Protein AF-A0A955PNK9-F1 (afdb_monomer_lite)

Radius of gyration: 22.58 Å; chains: 1; bounding box: 53×52×59 Å

Sequence (328 aa):
FPFVREQSAGGYLGLGILTLWFSRGYLRQVWLTMWNRPGGLDESGEALRYRTSVLGFLLSFGLLISVGVYMGAGIGAMTAFFVIFFLYGLAIARIRAELGPPAHDLYSTGPDILISNAVGTRSMDDSTKGVFAMFYWMNRGYRSHFAAHSMEGFKAAQASGQTARSMFWAIVVAIVVGTISSFWALLHSLHIHGYSGRLAGDAFAGEAWFRLSAWTDLPFPARFGATLATVLGGVFTFLLGVLRRSFTWWVFHPVGYITCSSWSMQKLWFSFFIGWAARVCITRYGGRSAYVAAIPFFMGLVLGEFVVGTFWSLYGCLTEQPVYQFWG

pLDDT: mean 89.53, std 9.79, range [44.88, 98.12]

Foldseek 3Di:
DLLLLLLLLLLLLLLLVLLCVVCVLVVVLLVCQLVVHPSHDDCPQPQDRSVCVVVVVVVVLVVQLVVLVVLPFDSVLSNQQVVSVVSNLSSLQVLCVPPNDLDDWSACSHSLNLVCQAAWLVNGDLSNLVSSLVCCVPGRTCSPPPSNVLVVLCVVCVVVVHGNNVSVVVSVVCVVVVVVVVVVVVVVCCVVVPPPVDDPVNVRSVVSVVSSCCSVVPTTGRNVSSNVSSNVSSVVLNVLSVCVVVDVPRPDHSSCSSRCSHPVNVVCVVVVVVVVVVVCCCCVPVNPVSVVVCVVVVVCVVVVLVVVQVVQVVVCVVVVDDGPHDPD

Secondary structure (DSSP, 8-state):
---HHHHHHHHHHHHHHHHHHHHHHHHHHHHHHHTT-TTPPP-TTSSS-HHHHHHHHHHHHHHHHHHHHHTT--HHHHHHHHHHHHHHHHHHHHHHHHH--S----TT-SHHHHHHHHH-GGGS-HHHHHHHHHTHHHHS--TT-HHHHHHHHHHHHHHTT--HHHHHHHHHHHHHHHHHHHHHHHHHHHHHH---S--HHHHHHHHHHHHHHHHHHS-----HHHHHHHHHHHHHHHHHHHHHHH-TT----HHHHHHTTSHHHHHHHHHHHHHHHHHHHIIIIIHHHHHHHHHHHHHHHHHHHHHHHHHHHHHHHHH---------

Structure (mmCIF, N/CA/C/O backbone):
data_AF-A0A955PNK9-F1
#
_entry.id   AF-A0A955PNK9-F1
#
loop_
_atom_site.group_PDB
_atom_site.id
_atom_site.type_symbol
_atom_site.label_atom_id
_atom_site.label_alt_id
_atom_site.label_comp_id
_atom_site.label_asym_id
_atom_site.label_entity_id
_atom_site.label_seq_id
_atom_site.pdbx_PDB_ins_code
_atom_site.Cartn_x
_atom_site.Cartn_y
_atom_site.Cartn_z
_atom_site.occupancy
_atom_site.B_iso_or_equiv
_atom_site.auth_seq_id
_atom_site.auth_comp_id
_atom_site.auth_asym_id
_atom_site.auth_atom_id
_atom_site.pdbx_PDB_model_num
ATOM 1 N N . PHE A 1 1 ? 16.813 15.961 -6.182 1.00 63.38 1 PHE A N 1
ATOM 2 C CA . PHE A 1 1 ? 16.437 16.732 -4.977 1.00 63.38 1 PHE A CA 1
ATOM 3 C C . PHE A 1 1 ? 15.064 17.365 -5.210 1.00 63.38 1 PHE A C 1
ATOM 5 O O . PHE A 1 1 ? 14.826 17.744 -6.350 1.00 63.38 1 PHE A O 1
ATOM 12 N N . PRO A 1 2 ? 14.145 17.441 -4.225 1.00 79.94 2 PRO A N 1
ATOM 13 C CA . PRO A 1 2 ? 14.271 16.989 -2.836 1.00 79.94 2 PRO A CA 1
ATOM 14 C C . PRO A 1 2 ? 13.868 15.523 -2.581 1.00 79.94 2 PRO A C 1
ATOM 16 O O . PRO A 1 2 ? 13.809 15.117 -1.430 1.00 79.94 2 PRO A O 1
ATOM 19 N N . PHE A 1 3 ? 13.652 14.702 -3.618 1.00 90.75 3 PHE A N 1
ATOM 20 C CA . PHE A 1 3 ? 13.363 13.257 -3.471 1.00 90.75 3 PHE A CA 1
ATOM 21 C C . PHE A 1 3 ? 12.112 12.965 -2.622 1.00 90.75 3 PHE A C 1
ATOM 23 O O . PHE A 1 3 ? 12.099 12.088 -1.763 1.00 90.75 3 PHE A O 1
ATOM 30 N N . VAL A 1 4 ? 11.054 13.758 -2.825 1.00 90.06 4 VAL A N 1
ATOM 31 C CA . VAL A 1 4 ? 9.810 13.686 -2.037 1.00 90.06 4 VAL A CA 1
ATOM 32 C C . VAL A 1 4 ? 9.185 12.289 -2.096 1.00 90.06 4 VAL A C 1
ATOM 34 O O . VAL A 1 4 ? 8.713 11.775 -1.084 1.00 90.06 4 VAL A O 1
ATOM 37 N N . ARG A 1 5 ? 9.210 11.665 -3.279 1.00 90.06 5 ARG A N 1
ATOM 38 C CA . ARG A 1 5 ? 8.662 10.324 -3.501 1.00 90.06 5 ARG A CA 1
ATOM 39 C C . ARG A 1 5 ? 9.447 9.280 -2.721 1.00 90.06 5 ARG A C 1
ATOM 41 O O . ARG A 1 5 ? 8.850 8.478 -2.019 1.00 90.06 5 ARG A O 1
ATOM 48 N N . GLU A 1 6 ? 10.770 9.336 -2.779 1.00 93.44 6 GLU A N 1
ATOM 49 C CA . GLU A 1 6 ? 11.657 8.422 -2.065 1.00 93.44 6 GLU A CA 1
ATOM 50 C C . GLU A 1 6 ? 11.539 8.578 -0.546 1.00 93.44 6 GLU A C 1
ATOM 52 O O . GLU A 1 6 ? 11.428 7.579 0.158 1.00 93.44 6 GLU A O 1
ATOM 57 N N . GLN A 1 7 ? 11.480 9.812 -0.033 1.00 93.62 7 GLN A N 1
ATOM 58 C CA . GLN A 1 7 ? 11.233 10.060 1.393 1.00 93.62 7 GLN A CA 1
ATOM 59 C C . GLN A 1 7 ? 9.902 9.452 1.849 1.00 93.62 7 GLN A C 1
ATOM 61 O O . GLN A 1 7 ? 9.845 8.784 2.882 1.00 93.62 7 GLN A O 1
ATOM 66 N N . SER A 1 8 ? 8.843 9.639 1.057 1.00 91.56 8 SER A N 1
ATOM 67 C CA . SER A 1 8 ? 7.532 9.044 1.320 1.00 91.56 8 SER A CA 1
ATOM 68 C C . SER A 1 8 ? 7.594 7.516 1.298 1.00 91.56 8 SER A C 1
ATOM 70 O O . SER A 1 8 ? 7.190 6.872 2.265 1.00 91.56 8 SER A O 1
ATOM 72 N N . ALA A 1 9 ? 8.200 6.934 0.257 1.00 93.44 9 ALA A N 1
ATOM 73 C CA . ALA A 1 9 ? 8.415 5.496 0.098 1.00 93.44 9 ALA A CA 1
ATOM 74 C C . ALA A 1 9 ? 9.120 4.887 1.318 1.00 93.44 9 ALA A C 1
ATOM 76 O O . ALA A 1 9 ? 8.698 3.859 1.855 1.00 93.44 9 ALA A O 1
ATOM 77 N N . GLY A 1 10 ? 10.167 5.569 1.781 1.00 95.12 10 GLY A N 1
ATOM 78 C CA . GLY A 1 10 ? 10.882 5.266 3.007 1.00 95.12 10 GLY A CA 1
ATOM 79 C C . GLY A 1 10 ? 9.987 5.314 4.231 1.00 95.12 10 GLY A C 1
ATOM 80 O O . GLY A 1 10 ? 9.997 4.397 5.046 1.00 95.12 10 GLY A O 1
ATOM 81 N N . GLY A 1 11 ? 9.166 6.353 4.345 1.00 94.38 11 GLY A N 1
ATOM 82 C CA . GLY A 1 11 ? 8.218 6.497 5.436 1.00 94.38 11 GLY A CA 1
ATOM 83 C C . GLY A 1 11 ? 7.193 5.364 5.521 1.00 94.38 11 GLY A C 1
ATOM 84 O O . GLY A 1 11 ? 6.936 4.875 6.621 1.00 94.38 11 GLY A O 1
ATOM 85 N N . TYR A 1 12 ? 6.665 4.873 4.394 1.00 93.62 12 TYR A N 1
ATOM 86 C CA . TYR A 1 12 ? 5.804 3.680 4.392 1.00 93.62 12 TYR A CA 1
ATOM 87 C C . TYR A 1 12 ? 6.552 2.439 4.902 1.00 93.62 12 TYR A C 1
ATOM 89 O O . TYR A 1 12 ? 5.999 1.696 5.714 1.00 93.62 12 TYR A O 1
ATOM 97 N N . LEU A 1 13 ? 7.822 2.240 4.519 1.00 96.44 13 LEU A N 1
ATOM 98 C CA . LEU A 1 13 ? 8.653 1.167 5.087 1.00 96.44 13 LEU A CA 1
ATOM 99 C C . LEU A 1 13 ? 8.838 1.342 6.598 1.00 96.44 13 LEU A C 1
ATOM 101 O O . LEU A 1 13 ? 8.642 0.396 7.360 1.00 96.44 13 LEU A O 1
ATOM 105 N N . GLY A 1 14 ? 9.159 2.562 7.036 1.00 96.62 14 GLY A N 1
ATOM 106 C CA . GLY A 1 14 ? 9.308 2.913 8.445 1.00 96.62 14 GLY A CA 1
ATOM 107 C C . GLY A 1 14 ? 8.044 2.622 9.252 1.00 96.62 14 GLY A C 1
ATOM 108 O O . GLY A 1 14 ? 8.129 2.044 10.333 1.00 96.62 14 GLY A O 1
ATOM 109 N N . LEU A 1 15 ? 6.865 2.943 8.711 1.00 94.81 15 LEU A N 1
ATOM 110 C CA . LEU A 1 15 ? 5.578 2.656 9.344 1.00 94.81 15 LEU A CA 1
ATOM 111 C C . LEU A 1 15 ? 5.260 1.152 9.379 1.00 94.81 15 LEU A C 1
ATOM 113 O O . LEU A 1 15 ? 4.754 0.659 10.391 1.00 94.81 15 LEU A O 1
ATOM 117 N N . GLY A 1 16 ? 5.576 0.409 8.316 1.00 95.62 16 GLY A N 1
ATOM 118 C CA . GLY A 1 16 ? 5.439 -1.051 8.288 1.00 95.62 16 GLY A CA 1
ATOM 119 C C . GLY A 1 16 ? 6.307 -1.720 9.360 1.00 95.62 16 GLY A C 1
ATOM 120 O O . GLY A 1 16 ? 5.813 -2.514 10.164 1.00 95.62 16 GLY A O 1
ATOM 121 N N . ILE A 1 17 ? 7.579 -1.321 9.452 1.00 97.31 17 ILE A N 1
ATOM 122 C CA . ILE A 1 17 ? 8.522 -1.795 10.478 1.00 97.31 17 ILE A CA 1
ATOM 123 C C . ILE A 1 17 ? 8.046 -1.405 11.883 1.00 97.31 17 ILE A C 1
ATOM 125 O O . ILE A 1 17 ? 8.049 -2.238 12.790 1.00 97.31 17 ILE A O 1
ATOM 129 N N . LEU A 1 18 ? 7.591 -0.164 12.072 1.00 95.56 18 LEU A N 1
ATOM 130 C CA . LEU A 1 18 ? 7.034 0.308 13.340 1.00 95.56 18 LEU A CA 1
ATOM 131 C C . LEU A 1 18 ? 5.827 -0.539 13.771 1.00 95.56 18 LEU A C 1
ATOM 133 O O . LEU A 1 18 ? 5.714 -0.908 14.939 1.00 95.56 18 LEU A O 1
ATOM 137 N N . THR A 1 19 ? 4.953 -0.891 12.826 1.00 94.62 19 THR A N 1
ATOM 138 C CA . THR A 1 19 ? 3.769 -1.726 13.075 1.00 94.62 19 THR A CA 1
ATOM 139 C C . THR A 1 19 ? 4.168 -3.123 13.549 1.00 94.62 19 THR A C 1
ATOM 141 O O . THR A 1 19 ? 3.620 -3.612 14.541 1.00 94.62 19 THR A O 1
ATOM 144 N N . LEU A 1 20 ? 5.168 -3.742 12.912 1.00 96.12 20 LEU A N 1
ATOM 145 C CA . LEU A 1 20 ? 5.733 -5.020 13.361 1.00 96.12 20 LEU A CA 1
ATOM 146 C C . LEU A 1 20 ? 6.354 -4.899 14.756 1.00 96.12 20 LEU A C 1
ATOM 148 O O . LEU A 1 20 ? 6.103 -5.733 15.628 1.00 96.12 20 LEU A O 1
ATOM 152 N N . TRP A 1 21 ? 7.116 -3.832 14.997 1.00 96.19 21 TRP A N 1
ATOM 153 C CA . TRP A 1 21 ? 7.777 -3.621 16.279 1.00 96.19 21 TRP A CA 1
ATOM 154 C C . TRP A 1 21 ? 6.780 -3.426 17.424 1.00 96.19 21 TRP A C 1
ATOM 156 O O . TRP A 1 21 ? 6.932 -4.027 18.490 1.00 96.19 21 TRP A O 1
ATOM 166 N N . PHE A 1 22 ? 5.724 -2.643 17.211 1.00 94.00 22 PHE A N 1
ATOM 167 C CA . PHE A 1 22 ? 4.668 -2.455 18.204 1.00 94.00 22 PHE A CA 1
ATOM 168 C C . PHE A 1 22 ? 3.847 -3.726 18.433 1.00 94.00 22 PHE A C 1
ATOM 170 O O . PHE A 1 22 ? 3.410 -3.959 19.560 1.00 94.00 22 PHE A O 1
ATOM 177 N N . SER A 1 23 ? 3.729 -4.582 17.418 1.00 94.69 23 SER A N 1
ATOM 178 C CA . SER A 1 23 ? 2.996 -5.851 17.487 1.00 94.69 23 SER A CA 1
ATOM 179 C C . SER A 1 23 ? 3.835 -7.028 17.998 1.00 94.69 23 SER A C 1
ATOM 181 O O . SER A 1 23 ? 3.306 -8.124 18.152 1.00 94.69 23 SER A O 1
ATOM 183 N N . ARG A 1 24 ? 5.124 -6.841 18.324 1.00 95.38 24 ARG A N 1
ATOM 184 C CA . ARG A 1 24 ? 6.036 -7.930 18.740 1.00 95.38 24 ARG A CA 1
ATOM 185 C C . ARG A 1 24 ? 5.525 -8.782 19.907 1.00 95.38 24 ARG A C 1
ATOM 187 O O . ARG A 1 24 ? 5.789 -9.977 19.956 1.00 95.38 24 ARG A O 1
ATOM 194 N N . GLY A 1 25 ? 4.805 -8.167 20.849 1.00 95.44 25 GLY A N 1
ATOM 195 C CA . GLY A 1 25 ? 4.206 -8.872 21.985 1.00 95.44 25 GLY A CA 1
ATOM 196 C C . GLY A 1 25 ? 3.090 -9.814 21.536 1.00 95.44 25 GLY A C 1
ATOM 197 O O . GLY A 1 25 ? 3.100 -10.986 21.896 1.00 95.44 25 GLY A O 1
ATOM 198 N N . TYR A 1 26 ? 2.197 -9.320 20.677 1.00 94.38 26 TYR A N 1
ATOM 199 C CA . TYR A 1 26 ? 1.134 -10.112 20.061 1.00 94.38 26 TYR A CA 1
ATOM 200 C C . TYR A 1 26 ? 1.706 -11.230 19.177 1.00 94.38 26 TYR A C 1
ATOM 202 O O . TYR A 1 26 ? 1.348 -12.391 19.347 1.00 94.38 26 TYR A O 1
ATOM 210 N N . LEU A 1 27 ? 2.684 -10.926 18.315 1.00 95.19 27 LEU A N 1
ATOM 211 C CA . LEU A 1 27 ? 3.347 -11.924 17.464 1.00 95.19 27 LEU A CA 1
ATOM 212 C C . LEU A 1 27 ? 4.033 -13.028 18.284 1.00 95.19 27 LEU A C 1
ATOM 214 O O . LEU A 1 27 ? 4.005 -14.197 17.901 1.00 95.19 27 LEU A O 1
ATOM 218 N N . ARG A 1 28 ? 4.599 -12.687 19.449 1.00 96.12 28 ARG A N 1
ATOM 219 C CA . ARG A 1 28 ? 5.123 -13.682 20.393 1.00 96.12 28 ARG A CA 1
ATOM 220 C C . ARG A 1 28 ? 4.014 -14.595 20.922 1.00 96.12 28 ARG A C 1
ATOM 222 O O . ARG A 1 28 ? 4.238 -15.796 21.017 1.00 96.12 28 ARG A O 1
ATOM 229 N N . GLN A 1 29 ? 2.841 -14.068 21.262 1.00 95.50 29 GLN A N 1
ATOM 230 C CA . GLN A 1 29 ? 1.719 -14.889 21.734 1.00 95.50 29 GLN A CA 1
ATOM 231 C C . GLN A 1 29 ? 1.144 -15.773 20.616 1.00 95.50 29 GLN A C 1
ATOM 233 O O . GLN A 1 29 ? 0.854 -16.945 20.851 1.00 95.50 29 GLN A O 1
ATOM 238 N N . VAL A 1 30 ? 1.068 -15.267 19.381 1.00 94.88 30 VAL A N 1
ATOM 239 C CA . VAL A 1 30 ? 0.727 -16.063 18.188 1.00 94.88 30 VAL A CA 1
ATOM 240 C C . VAL A 1 30 ? 1.695 -17.239 18.036 1.00 94.88 30 VAL A C 1
ATOM 242 O O . VAL A 1 30 ? 1.263 -18.384 17.906 1.00 94.88 30 VAL A O 1
ATOM 245 N N . TRP A 1 31 ? 3.003 -16.987 18.155 1.00 94.69 31 TRP A N 1
ATOM 246 C CA . TRP A 1 31 ? 4.022 -18.039 18.134 1.00 94.69 31 TRP A CA 1
ATOM 247 C C . TRP A 1 31 ? 3.828 -19.072 19.254 1.00 94.69 31 TRP A C 1
ATOM 249 O O . TRP A 1 31 ? 3.904 -20.274 19.012 1.00 94.69 31 TRP A O 1
ATOM 259 N N . LEU A 1 32 ? 3.527 -18.641 20.481 1.00 95.12 32 LEU A N 1
ATOM 260 C CA . LEU A 1 32 ? 3.242 -19.570 21.582 1.00 95.12 32 LEU A CA 1
ATOM 261 C C . LEU A 1 32 ? 2.019 -20.448 21.280 1.00 95.12 32 LEU A C 1
ATOM 263 O O . LEU A 1 32 ? 2.081 -21.662 21.476 1.00 95.12 32 LEU A O 1
ATOM 267 N N . THR A 1 33 ? 0.959 -19.862 20.720 1.00 94.38 33 THR A N 1
ATOM 268 C CA . THR A 1 33 ? -0.264 -20.574 20.302 1.00 94.38 33 THR A CA 1
ATOM 269 C C . THR A 1 33 ? 0.040 -21.616 19.230 1.00 94.38 33 THR A C 1
ATOM 271 O O . THR A 1 33 ? -0.362 -22.774 19.336 1.00 94.38 33 THR A O 1
ATOM 274 N N . MET A 1 34 ? 0.854 -21.256 18.235 1.00 94.44 34 MET A N 1
ATOM 275 C CA . MET A 1 34 ? 1.283 -22.180 17.188 1.00 94.44 34 MET A CA 1
ATOM 276 C C . MET A 1 34 ? 2.042 -23.396 17.729 1.00 94.44 34 MET A C 1
ATOM 278 O O . MET A 1 34 ? 1.969 -24.447 17.112 1.00 94.44 34 MET A O 1
ATOM 282 N N . TRP A 1 35 ? 2.714 -23.314 18.876 1.00 93.50 35 TRP A N 1
ATOM 283 C CA . TRP A 1 35 ? 3.399 -24.460 19.492 1.00 93.50 35 TRP A CA 1
ATOM 284 C C . TRP A 1 35 ? 2.647 -25.053 20.690 1.00 93.50 35 TRP A C 1
ATOM 286 O O . TRP A 1 35 ? 3.224 -25.860 21.416 1.00 93.50 35 TRP A O 1
ATOM 296 N N . ASN A 1 36 ? 1.375 -24.686 20.898 1.00 91.50 36 ASN A N 1
ATOM 297 C CA . ASN A 1 36 ? 0.574 -25.091 22.063 1.00 91.50 36 ASN A CA 1
ATOM 298 C C . ASN A 1 36 ? 1.297 -24.827 23.399 1.00 91.50 36 ASN A C 1
ATOM 300 O O . ASN A 1 36 ? 1.228 -25.631 24.328 1.00 91.50 36 ASN A O 1
ATOM 304 N N . ARG A 1 37 ? 2.047 -23.722 23.487 1.00 91.31 37 ARG A N 1
ATOM 305 C CA . ARG A 1 37 ? 2.781 -23.332 24.696 1.00 91.31 37 ARG A CA 1
ATOM 306 C C . ARG A 1 37 ? 1.923 -22.438 25.602 1.00 91.31 37 ARG A C 1
ATOM 308 O O . ARG A 1 37 ? 1.087 -21.690 25.090 1.00 91.31 37 ARG A O 1
ATOM 315 N N . PRO A 1 38 ? 2.156 -22.451 26.930 1.00 87.25 38 PRO A N 1
ATOM 316 C CA . PRO A 1 38 ? 1.483 -21.542 27.857 1.00 87.25 38 PRO A CA 1
ATOM 317 C C . PRO A 1 38 ? 1.680 -20.070 27.462 1.00 87.25 38 PRO A C 1
ATOM 319 O O . PRO A 1 38 ? 2.766 -19.684 27.025 1.00 87.25 38 PRO A O 1
ATOM 322 N N . GLY A 1 39 ? 0.639 -19.248 27.628 1.00 87.81 39 GLY A N 1
ATOM 323 C CA . GLY A 1 39 ? 0.646 -17.832 27.226 1.00 87.81 39 GLY A CA 1
ATOM 324 C C . GLY A 1 39 ? 0.269 -17.573 25.760 1.00 87.81 39 GLY A C 1
ATOM 325 O O . GLY A 1 39 ? 0.511 -16.472 25.262 1.00 87.81 39 GLY A O 1
ATOM 326 N N . GLY A 1 40 ? -0.289 -18.575 25.072 1.00 88.25 40 GLY A N 1
ATOM 327 C CA . GLY A 1 40 ? -0.940 -18.413 23.771 1.00 88.25 40 GLY A CA 1
ATOM 328 C C . GLY A 1 40 ? -2.277 -17.663 23.851 1.00 88.25 40 GLY A C 1
ATOM 329 O O . GLY A 1 40 ? -2.842 -17.476 24.927 1.00 88.25 40 GLY A O 1
ATOM 330 N N . LEU A 1 41 ? -2.760 -17.224 22.693 1.00 91.88 41 LEU A N 1
ATOM 331 C CA . LEU A 1 41 ? -4.048 -16.567 22.489 1.00 91.88 41 LEU A CA 1
ATOM 332 C C . LEU A 1 41 ? -5.143 -17.603 22.229 1.00 91.88 41 LEU A C 1
ATOM 334 O O . LEU A 1 41 ? -4.875 -18.677 21.691 1.00 91.88 41 LEU A O 1
ATOM 338 N N . ASP A 1 42 ? -6.384 -17.244 22.553 1.00 90.50 42 ASP A N 1
ATOM 339 C CA . ASP A 1 42 ? -7.546 -17.964 22.037 1.00 90.50 42 ASP A CA 1
ATOM 340 C C . ASP A 1 42 ? -7.728 -17.636 20.545 1.00 90.50 42 ASP A C 1
ATOM 342 O O . ASP A 1 42 ? -7.758 -16.469 20.155 1.00 90.50 42 ASP A O 1
ATOM 346 N N . GLU A 1 43 ? -7.818 -18.673 19.711 1.00 92.38 43 GLU A N 1
ATOM 347 C CA . GLU A 1 43 ? -8.022 -18.570 18.260 1.00 92.38 43 GLU A CA 1
ATOM 348 C C . GLU A 1 43 ? -9.434 -19.002 17.821 1.00 92.38 43 GLU A C 1
ATOM 350 O O . GLU A 1 43 ? -9.705 -19.121 16.626 1.00 92.38 43 GLU A O 1
ATOM 355 N N . SER A 1 44 ? -10.354 -19.244 18.763 1.00 89.25 44 SER A N 1
ATOM 356 C CA . SER A 1 44 ? -11.715 -19.721 18.478 1.00 89.25 44 SER A CA 1
ATOM 357 C C . SER A 1 44 ? -12.528 -18.762 17.593 1.00 89.25 44 SER A C 1
ATOM 359 O O . SER A 1 44 ? -13.254 -19.208 16.700 1.00 89.25 44 SER A O 1
ATOM 361 N N . GLY A 1 45 ? -12.367 -17.452 17.809 1.00 88.25 45 GLY A N 1
ATOM 362 C CA . GLY A 1 45 ? -13.024 -16.383 17.050 1.00 88.25 45 GLY A CA 1
ATOM 363 C C . GLY A 1 45 ? -12.275 -15.929 15.793 1.00 88.25 45 GLY A C 1
ATOM 364 O O . GLY A 1 45 ? -12.804 -15.114 15.035 1.00 88.25 45 GLY A O 1
ATOM 365 N N . GLU A 1 46 ? -11.066 -16.441 15.557 1.00 92.88 46 GLU A N 1
ATOM 366 C CA . GLU A 1 46 ? -10.235 -16.050 14.419 1.00 92.88 46 GLU A CA 1
ATOM 367 C C . GLU A 1 46 ? -10.723 -16.687 13.108 1.00 92.88 46 GLU A C 1
ATOM 369 O O . GLU A 1 46 ? -11.324 -17.769 13.075 1.00 92.88 46 GLU A O 1
ATOM 374 N N . ALA A 1 47 ? -10.448 -16.015 11.986 1.00 93.50 47 ALA A N 1
ATOM 375 C CA . ALA A 1 47 ? -10.854 -16.489 10.661 1.00 93.50 47 ALA A CA 1
ATOM 376 C C . ALA A 1 47 ? -10.275 -17.878 10.342 1.00 93.50 47 ALA A C 1
ATOM 378 O O . ALA A 1 47 ? -10.990 -18.790 9.911 1.00 93.50 47 ALA A O 1
ATOM 379 N N . LEU A 1 48 ? -8.979 -18.029 10.604 1.00 94.06 48 LEU A N 1
ATOM 380 C CA . LEU A 1 48 ? -8.194 -19.241 10.438 1.00 94.06 48 LEU A CA 1
ATOM 381 C C . LEU A 1 48 ? -7.343 -19.449 11.689 1.00 94.06 48 LEU A C 1
ATOM 383 O O . LEU A 1 48 ? -6.977 -18.488 12.363 1.00 94.06 48 LEU A O 1
ATOM 387 N N . ARG A 1 49 ? -6.967 -20.703 11.950 1.00 94.81 49 ARG A N 1
ATOM 388 C CA . ARG A 1 49 ? -5.977 -21.010 12.988 1.00 94.81 49 ARG A CA 1
ATOM 389 C C . ARG A 1 49 ? -4.660 -20.312 12.672 1.00 94.81 49 ARG A C 1
ATOM 391 O O . ARG A 1 49 ? -4.237 -20.299 11.511 1.00 94.81 49 ARG A O 1
ATOM 398 N N . TYR A 1 50 ? -3.952 -19.835 13.689 1.00 94.62 50 TYR A N 1
ATOM 399 C CA . TYR A 1 50 ? -2.689 -19.116 13.510 1.00 94.62 50 TYR A CA 1
ATOM 400 C C . TYR A 1 50 ? -1.649 -19.933 12.736 1.00 94.62 50 TYR A C 1
ATOM 402 O O . TYR A 1 50 ? -0.945 -19.393 11.883 1.00 94.62 50 TYR A O 1
ATOM 410 N N . ARG A 1 51 ? -1.600 -21.255 12.962 1.00 94.50 51 ARG A N 1
ATOM 411 C CA . ARG A 1 51 ? -0.725 -22.170 12.206 1.00 94.50 51 ARG A CA 1
ATOM 412 C C . ARG A 1 51 ? -1.016 -22.132 10.709 1.00 94.50 51 ARG A C 1
ATOM 414 O O . ARG A 1 51 ? -0.093 -22.025 9.909 1.00 94.50 51 ARG A O 1
ATOM 421 N N . THR A 1 52 ? -2.293 -22.207 10.342 1.00 95.06 52 THR A N 1
ATOM 422 C CA . THR A 1 52 ? -2.740 -22.183 8.948 1.00 95.06 52 THR A CA 1
ATOM 423 C C . THR A 1 52 ? -2.456 -20.828 8.312 1.00 95.06 52 THR A C 1
ATOM 425 O O . THR A 1 52 ? -1.962 -20.791 7.191 1.00 95.06 52 THR A O 1
ATOM 428 N N . SER A 1 53 ? -2.686 -19.727 9.032 1.00 94.19 53 SER A N 1
ATOM 429 C CA . SER A 1 53 ? -2.392 -18.372 8.550 1.00 94.19 53 SER A CA 1
ATOM 430 C C . SER A 1 53 ? -0.901 -18.164 8.273 1.00 94.19 53 SER A C 1
ATOM 432 O O . SER A 1 53 ? -0.541 -17.655 7.215 1.00 94.19 53 SER A O 1
ATOM 434 N N . VAL A 1 54 ? -0.021 -18.597 9.185 1.00 95.19 54 VAL A N 1
ATOM 435 C CA . VAL A 1 54 ? 1.435 -18.462 9.005 1.00 95.19 54 VAL A CA 1
ATOM 436 C C . VAL A 1 54 ? 1.950 -19.372 7.894 1.00 95.19 54 VAL A C 1
ATOM 438 O O . VAL A 1 54 ? 2.720 -18.914 7.054 1.00 95.19 54 VAL A O 1
ATOM 441 N N . LEU A 1 55 ? 1.506 -20.631 7.833 1.00 96.12 55 LEU A N 1
ATOM 442 C CA . LEU A 1 55 ? 1.872 -21.530 6.733 1.00 96.12 55 LEU A CA 1
ATOM 443 C C . LEU A 1 55 ? 1.373 -20.998 5.387 1.00 96.12 55 LEU A C 1
ATOM 445 O O . LEU A 1 55 ? 2.137 -20.965 4.429 1.00 96.12 55 LEU A O 1
ATOM 449 N N . GLY A 1 56 ? 0.129 -20.521 5.323 1.00 95.50 56 GLY A N 1
ATOM 450 C CA . GLY A 1 56 ? -0.440 -19.907 4.125 1.00 95.50 56 GLY A CA 1
ATOM 451 C C . GLY A 1 56 ? 0.352 -18.681 3.673 1.00 95.50 56 GLY A C 1
ATOM 452 O O . GLY A 1 56 ? 0.653 -18.556 2.486 1.00 95.50 56 GLY A O 1
ATOM 453 N N . PHE A 1 57 ? 0.763 -17.821 4.610 1.00 95.19 57 PHE A N 1
ATOM 454 C CA . PHE A 1 57 ? 1.635 -16.684 4.317 1.00 95.19 57 PHE A CA 1
ATOM 455 C C . PHE A 1 57 ? 2.998 -17.130 3.776 1.00 95.19 57 PHE A C 1
ATOM 457 O O . PHE A 1 57 ? 3.406 -16.650 2.723 1.00 95.19 57 PHE A O 1
ATOM 464 N N . LEU A 1 58 ? 3.683 -18.063 4.445 1.00 96.81 58 LEU A N 1
ATOM 465 C CA . LEU A 1 58 ? 5.008 -18.536 4.027 1.00 96.81 58 LEU A CA 1
ATOM 466 C C . LEU A 1 58 ? 4.971 -19.226 2.659 1.00 96.81 58 LEU A C 1
ATOM 468 O O . LEU A 1 58 ? 5.843 -18.976 1.829 1.00 96.81 58 LEU A O 1
ATOM 472 N N . LEU A 1 59 ? 3.950 -20.047 2.401 1.00 97.75 59 LEU A N 1
ATOM 473 C CA . LEU A 1 59 ? 3.750 -20.697 1.106 1.00 97.75 59 LEU A CA 1
ATOM 474 C C . LEU A 1 59 ? 3.455 -19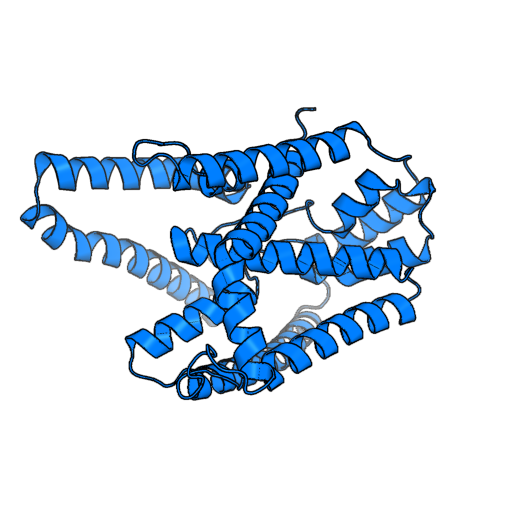.675 0.006 1.00 97.75 59 LEU A C 1
ATOM 476 O O . LEU A 1 59 ? 4.043 -19.760 -1.067 1.00 97.75 59 LEU A O 1
ATOM 480 N N . SER A 1 60 ? 2.604 -18.681 0.275 1.00 95.50 60 SER A N 1
ATOM 481 C CA . SER A 1 60 ? 2.298 -17.616 -0.691 1.00 95.50 60 SER A CA 1
ATOM 482 C C . SER A 1 60 ? 3.526 -16.751 -0.979 1.00 95.50 60 SER A C 1
ATOM 484 O O . SER A 1 60 ? 3.821 -16.455 -2.133 1.00 95.50 60 SER A O 1
ATOM 486 N N . PHE A 1 61 ? 4.277 -16.380 0.061 1.00 96.81 61 PHE A N 1
ATOM 487 C CA . PHE A 1 61 ? 5.519 -15.618 -0.052 1.00 96.81 61 PHE A CA 1
ATOM 488 C C . PHE A 1 61 ? 6.570 -16.381 -0.869 1.00 96.81 61 PHE A C 1
ATOM 490 O O . PHE A 1 61 ? 7.163 -15.824 -1.792 1.00 96.81 61 PHE A O 1
ATOM 497 N N . GLY A 1 62 ? 6.751 -17.672 -0.576 1.00 98.06 62 GLY A N 1
ATOM 498 C CA . GLY A 1 62 ? 7.638 -18.557 -1.325 1.00 98.06 62 GLY A CA 1
ATOM 499 C C . GLY A 1 62 ? 7.219 -18.695 -2.787 1.00 98.06 62 GLY A C 1
ATOM 500 O O . GLY A 1 62 ? 8.044 -18.481 -3.667 1.00 98.06 62 GLY A O 1
ATOM 501 N N . LEU A 1 63 ? 5.935 -18.959 -3.052 1.00 97.88 63 LEU A N 1
ATOM 502 C CA . LEU A 1 63 ? 5.391 -19.077 -4.408 1.00 97.88 63 LEU A CA 1
ATOM 503 C C . LEU A 1 63 ? 5.636 -17.808 -5.231 1.00 97.88 63 LEU A C 1
ATOM 505 O O . LEU A 1 63 ? 6.089 -17.895 -6.368 1.00 97.88 63 LEU A O 1
ATOM 509 N N . LEU A 1 64 ? 5.381 -16.633 -4.653 1.00 96.44 64 LEU A N 1
ATOM 510 C CA . LEU A 1 64 ? 5.608 -15.346 -5.310 1.00 96.44 64 LEU A CA 1
ATOM 511 C C . LEU A 1 64 ? 7.082 -15.151 -5.703 1.00 96.44 64 LEU A C 1
ATOM 513 O O . LEU A 1 64 ? 7.371 -14.747 -6.832 1.00 96.44 64 LEU A O 1
ATOM 517 N N . ILE A 1 65 ? 8.018 -15.497 -4.813 1.00 98.06 65 ILE A N 1
ATOM 518 C CA . ILE A 1 65 ? 9.456 -15.481 -5.121 1.00 98.06 65 ILE A CA 1
ATOM 519 C C . ILE A 1 65 ? 9.782 -16.495 -6.219 1.00 98.06 65 ILE A C 1
ATOM 521 O O . ILE A 1 65 ? 10.459 -16.144 -7.184 1.00 98.06 65 ILE A O 1
ATOM 525 N N . SER A 1 66 ? 9.292 -17.731 -6.099 1.00 98.12 66 SER A N 1
ATOM 526 C CA . SER A 1 66 ? 9.540 -18.804 -7.065 1.00 98.12 66 SER A CA 1
ATOM 527 C C . SER A 1 66 ? 9.054 -18.446 -8.466 1.00 98.12 66 SER A C 1
ATOM 529 O O . SER A 1 66 ? 9.769 -18.713 -9.425 1.00 98.12 66 SER A O 1
ATOM 531 N N . VAL A 1 67 ? 7.893 -17.795 -8.596 1.00 97.75 67 VAL A N 1
ATOM 532 C CA . VAL A 1 67 ? 7.381 -17.308 -9.887 1.00 97.75 67 VAL A CA 1
ATOM 533 C C . VAL A 1 67 ? 8.328 -16.268 -10.486 1.00 97.75 67 VAL A C 1
ATOM 535 O O . VAL A 1 67 ? 8.707 -16.396 -11.645 1.00 97.75 67 VAL A O 1
ATOM 538 N N . GLY A 1 68 ? 8.775 -15.277 -9.709 1.00 97.00 68 GLY A N 1
ATOM 539 C CA . GLY A 1 68 ? 9.720 -14.272 -10.209 1.00 97.00 68 GLY A CA 1
ATOM 540 C C . GLY A 1 68 ? 11.071 -14.866 -10.625 1.00 97.00 68 GLY A C 1
ATOM 541 O O . GLY A 1 68 ? 11.618 -14.492 -11.661 1.00 97.00 68 GLY A O 1
ATOM 542 N N . VAL A 1 69 ? 11.580 -15.835 -9.857 1.00 97.88 69 VAL A N 1
ATOM 543 C CA . VAL A 1 69 ? 12.817 -16.562 -10.188 1.00 97.88 69 VAL A CA 1
ATOM 544 C C . VAL A 1 69 ? 12.643 -17.414 -11.445 1.00 97.88 69 VAL A C 1
ATOM 546 O O . VAL A 1 69 ? 13.509 -17.395 -12.313 1.00 97.88 69 VAL A O 1
ATOM 549 N N . TYR A 1 70 ? 11.509 -18.103 -11.588 1.00 97.75 70 TYR A N 1
ATOM 550 C CA . TYR A 1 70 ? 11.175 -18.867 -12.792 1.00 97.75 70 TYR A CA 1
ATOM 551 C C . TYR A 1 70 ? 11.110 -17.979 -14.044 1.00 97.75 70 TYR A C 1
ATOM 553 O O . TYR A 1 70 ? 11.541 -18.391 -15.116 1.00 97.75 70 TYR A O 1
ATOM 561 N N . MET A 1 71 ? 10.644 -16.735 -13.903 1.00 96.69 71 MET A N 1
ATOM 562 C CA . MET A 1 71 ? 10.650 -15.739 -14.982 1.00 96.69 71 MET A CA 1
ATOM 563 C C . MET A 1 71 ? 12.043 -15.142 -15.269 1.00 96.69 71 MET A C 1
ATOM 565 O O . MET A 1 71 ? 12.179 -14.335 -16.187 1.00 96.69 71 MET A O 1
ATOM 569 N N . GLY A 1 72 ? 13.074 -15.523 -14.509 1.00 96.06 72 GLY A N 1
ATOM 570 C CA . GLY A 1 72 ? 14.470 -15.152 -14.748 1.00 96.06 72 GLY A CA 1
ATOM 571 C C . GLY A 1 72 ? 15.039 -14.074 -13.821 1.00 96.06 72 GLY A C 1
ATOM 572 O O . GLY A 1 72 ? 16.151 -13.608 -14.071 1.00 96.06 72 GLY A O 1
ATOM 573 N N . ALA A 1 73 ? 14.329 -13.653 -12.768 1.00 96.94 73 ALA A N 1
ATOM 574 C CA . ALA A 1 73 ? 14.869 -12.698 -11.797 1.00 96.94 73 ALA A CA 1
ATOM 575 C C . ALA A 1 73 ? 15.761 -13.361 -10.735 1.00 96.94 73 ALA A C 1
ATOM 577 O O . ALA A 1 73 ? 15.557 -14.508 -10.339 1.00 96.94 73 ALA A O 1
ATOM 578 N N . GLY A 1 74 ? 16.715 -12.603 -10.191 1.00 95.88 74 GLY A N 1
ATOM 579 C CA . GLY A 1 74 ? 17.531 -13.065 -9.067 1.00 95.88 74 GLY A CA 1
ATOM 580 C C . GLY A 1 74 ? 16.713 -13.282 -7.783 1.00 95.88 74 GLY A C 1
ATOM 581 O O . GLY A 1 74 ? 15.884 -12.448 -7.408 1.00 95.88 74 GLY A O 1
ATOM 582 N N . ILE A 1 75 ? 16.994 -14.363 -7.045 1.00 96.94 75 ILE A N 1
ATOM 583 C CA . ILE A 1 75 ? 16.284 -14.701 -5.794 1.00 96.94 75 ILE A CA 1
ATOM 584 C C . ILE A 1 75 ? 16.369 -13.589 -4.740 1.00 96.94 75 ILE A C 1
ATOM 586 O O . ILE A 1 75 ? 15.378 -13.289 -4.072 1.00 96.94 75 ILE A O 1
ATOM 590 N N . GLY A 1 76 ? 17.526 -12.928 -4.621 1.00 96.38 76 GLY A N 1
ATOM 591 C CA . GLY A 1 76 ? 17.714 -11.799 -3.708 1.00 96.38 76 GLY A CA 1
ATOM 592 C C . GLY A 1 76 ? 16.845 -10.597 -4.085 1.00 96.38 76 GLY A C 1
ATOM 593 O O . GLY A 1 76 ? 16.212 -10.004 -3.211 1.00 96.38 76 GLY A O 1
ATOM 594 N N . ALA A 1 77 ? 16.742 -10.295 -5.384 1.00 96.69 77 ALA A N 1
ATOM 595 C CA . ALA A 1 77 ? 15.898 -9.217 -5.892 1.00 96.69 77 ALA A CA 1
ATOM 596 C C . ALA A 1 77 ? 14.419 -9.497 -5.602 1.00 96.69 77 ALA A C 1
ATOM 598 O O . ALA A 1 77 ? 13.749 -8.643 -5.030 1.00 96.69 77 ALA A O 1
ATOM 599 N N . MET A 1 78 ? 13.931 -10.707 -5.896 1.00 97.56 78 MET A N 1
ATOM 600 C CA . MET A 1 78 ? 12.535 -11.080 -5.628 1.00 97.56 78 MET A CA 1
ATOM 601 C C . MET A 1 78 ? 12.210 -11.157 -4.134 1.00 97.56 78 MET A C 1
ATOM 603 O O . MET A 1 78 ? 11.118 -10.771 -3.719 1.00 97.56 78 MET A O 1
ATOM 607 N N . THR A 1 79 ? 13.163 -11.591 -3.307 1.00 97.88 79 THR A N 1
ATOM 608 C CA . THR A 1 79 ? 12.994 -11.585 -1.847 1.00 97.88 79 THR A CA 1
ATOM 609 C C . THR A 1 79 ? 12.844 -10.155 -1.333 1.00 97.88 79 THR A C 1
ATOM 611 O O . THR A 1 79 ? 11.871 -9.851 -0.644 1.00 97.88 79 THR A O 1
ATOM 614 N N . ALA A 1 80 ? 13.757 -9.252 -1.706 1.00 97.75 80 ALA A N 1
ATOM 615 C CA . ALA A 1 80 ? 13.667 -7.839 -1.335 1.00 97.75 80 ALA A CA 1
ATOM 616 C C . ALA A 1 80 ? 12.370 -7.199 -1.855 1.00 97.75 80 ALA A C 1
ATOM 618 O O . ALA A 1 80 ? 11.711 -6.454 -1.129 1.00 97.75 80 ALA A O 1
ATOM 619 N N . PHE A 1 81 ? 11.977 -7.545 -3.081 1.00 97.06 81 PHE A N 1
ATOM 620 C CA . PHE A 1 81 ? 10.776 -7.046 -3.735 1.00 97.06 81 PHE A CA 1
ATOM 621 C C . PHE A 1 81 ? 9.522 -7.327 -2.909 1.00 97.06 81 PHE A C 1
ATOM 623 O O . PHE A 1 81 ? 8.788 -6.405 -2.548 1.00 97.06 81 PHE A O 1
ATOM 630 N N . PHE A 1 82 ? 9.301 -8.594 -2.548 1.00 96.94 82 PHE A N 1
ATOM 631 C CA . PHE A 1 82 ? 8.116 -8.971 -1.786 1.00 96.94 82 PHE A CA 1
ATOM 632 C C . PHE A 1 82 ? 8.194 -8.548 -0.318 1.00 96.94 82 PHE A C 1
ATOM 634 O O . PHE A 1 82 ? 7.162 -8.197 0.248 1.00 96.94 82 PHE A O 1
ATOM 641 N N . VAL A 1 83 ? 9.380 -8.477 0.299 1.00 97.50 83 VAL A N 1
ATOM 642 C CA . VAL A 1 83 ? 9.518 -7.887 1.646 1.00 97.50 83 VAL A CA 1
ATOM 643 C C . VAL A 1 83 ? 9.030 -6.435 1.658 1.00 97.50 83 VAL A C 1
ATOM 645 O O . VAL A 1 83 ? 8.218 -6.075 2.510 1.00 97.50 83 VAL A O 1
ATOM 648 N N . ILE A 1 84 ? 9.468 -5.614 0.699 1.00 96.81 84 ILE A N 1
ATOM 649 C CA . ILE A 1 84 ? 9.014 -4.219 0.561 1.00 96.81 84 ILE A CA 1
ATOM 650 C C . ILE A 1 84 ? 7.501 -4.179 0.317 1.00 96.81 84 ILE A C 1
ATOM 652 O O . ILE A 1 84 ? 6.792 -3.438 0.999 1.00 96.81 84 ILE A O 1
ATOM 656 N N . PHE A 1 85 ? 6.995 -5.010 -0.598 1.00 95.06 85 PHE A N 1
ATOM 657 C CA . PHE A 1 85 ? 5.569 -5.092 -0.919 1.00 95.06 85 PHE A CA 1
ATOM 658 C C . PHE A 1 85 ? 4.702 -5.401 0.315 1.00 95.06 85 PHE A C 1
ATOM 660 O O . PHE A 1 85 ? 3.724 -4.703 0.584 1.00 95.06 85 PHE A O 1
ATOM 667 N N . PHE A 1 86 ? 5.072 -6.403 1.1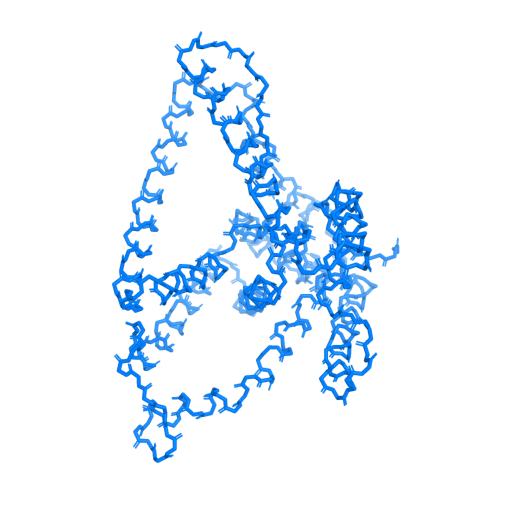18 1.00 94.81 86 PHE A N 1
ATOM 668 C CA . PHE A 1 86 ? 4.319 -6.756 2.325 1.00 94.81 86 PHE A CA 1
ATOM 669 C C . PHE A 1 86 ? 4.458 -5.710 3.438 1.00 94.81 86 PHE A C 1
ATOM 671 O O . PHE A 1 86 ? 3.483 -5.457 4.150 1.00 94.81 86 PHE A O 1
ATOM 678 N N . LEU A 1 87 ? 5.616 -5.049 3.568 1.00 95.38 87 LEU A N 1
ATOM 679 C CA . LEU A 1 87 ? 5.768 -3.908 4.479 1.00 95.38 87 LEU A CA 1
ATOM 680 C C . LEU A 1 87 ? 4.845 -2.747 4.089 1.00 95.38 87 LEU A C 1
ATOM 682 O O . LEU A 1 87 ? 4.234 -2.141 4.971 1.00 95.38 87 LEU A O 1
ATOM 686 N N . TYR A 1 88 ? 4.679 -2.479 2.792 1.00 93.50 88 TYR A N 1
ATOM 687 C CA . TYR A 1 88 ? 3.684 -1.523 2.300 1.00 93.50 88 TYR A CA 1
ATOM 688 C C . TYR A 1 88 ? 2.268 -1.967 2.618 1.00 93.50 88 TYR A C 1
ATOM 690 O O . TYR A 1 88 ? 1.502 -1.171 3.156 1.00 93.50 88 TYR A O 1
ATOM 698 N N . GLY A 1 89 ? 1.937 -3.238 2.392 1.00 92.75 89 GLY A N 1
ATOM 699 C CA . GLY A 1 89 ? 0.641 -3.788 2.777 1.00 92.75 89 GLY A CA 1
ATOM 700 C C . GLY A 1 89 ? 0.313 -3.569 4.256 1.00 92.75 89 GLY A C 1
ATOM 701 O O . GLY A 1 89 ? -0.790 -3.123 4.573 1.00 92.75 89 GLY A O 1
ATOM 702 N N . LEU A 1 90 ? 1.276 -3.806 5.152 1.00 93.44 90 LEU A N 1
ATOM 703 C CA . LEU A 1 90 ? 1.132 -3.553 6.591 1.00 93.44 90 LEU A CA 1
ATOM 704 C C . LEU A 1 90 ? 0.972 -2.065 6.913 1.00 93.44 90 LEU A C 1
ATOM 706 O O . LEU A 1 90 ? 0.104 -1.701 7.708 1.00 93.44 90 LEU A O 1
ATOM 710 N N . ALA A 1 91 ? 1.781 -1.200 6.300 1.00 92.50 91 ALA A N 1
ATOM 711 C CA . ALA A 1 91 ? 1.690 0.243 6.496 1.00 92.50 91 ALA A CA 1
ATOM 712 C C . ALA A 1 91 ? 0.329 0.785 6.037 1.00 92.50 91 ALA A C 1
ATOM 714 O O . ALA A 1 91 ? -0.324 1.517 6.774 1.00 92.50 91 ALA A O 1
ATOM 715 N N . ILE A 1 92 ? -0.140 0.374 4.860 1.00 90.81 92 ILE A N 1
ATOM 716 C CA . ILE A 1 92 ? -1.438 0.759 4.296 1.00 90.81 92 ILE A CA 1
ATOM 717 C C . ILE A 1 92 ? -2.586 0.280 5.182 1.00 90.81 92 ILE A C 1
ATOM 719 O O . ILE A 1 92 ? -3.480 1.058 5.518 1.00 90.81 92 ILE A O 1
ATOM 723 N N . ALA A 1 93 ? -2.540 -0.985 5.599 1.00 90.88 93 ALA A N 1
ATOM 724 C CA . ALA A 1 93 ? -3.490 -1.549 6.544 1.00 90.88 93 ALA A CA 1
ATOM 725 C C . ALA A 1 93 ? -3.544 -0.695 7.824 1.00 90.88 93 ALA A C 1
ATOM 727 O O . ALA A 1 93 ? -4.621 -0.269 8.248 1.00 90.88 93 ALA A O 1
ATOM 728 N N . ARG A 1 94 ? -2.383 -0.351 8.394 1.00 89.50 94 ARG A N 1
ATOM 729 C CA . ARG A 1 94 ? -2.288 0.495 9.589 1.00 89.50 94 ARG A CA 1
ATOM 730 C C . ARG A 1 94 ? -2.879 1.890 9.375 1.00 89.50 94 ARG A C 1
ATOM 732 O O . ARG A 1 94 ? -3.635 2.350 10.223 1.00 89.50 94 ARG A O 1
ATOM 739 N N . ILE A 1 95 ? -2.572 2.539 8.252 1.00 88.44 95 ILE A N 1
ATOM 740 C CA . ILE A 1 95 ? -3.096 3.869 7.900 1.00 88.44 95 ILE A CA 1
ATOM 741 C C . ILE A 1 95 ? -4.623 3.855 7.866 1.00 88.44 95 ILE A C 1
ATOM 743 O O . ILE A 1 95 ? -5.263 4.723 8.465 1.00 88.44 95 ILE A O 1
ATOM 747 N N . ARG A 1 96 ? -5.210 2.856 7.197 1.00 86.31 96 ARG A N 1
ATOM 748 C CA . ARG A 1 96 ? -6.668 2.733 7.100 1.00 86.31 96 ARG A CA 1
ATOM 749 C C . ARG A 1 96 ? -7.312 2.419 8.441 1.00 86.31 96 ARG A C 1
ATOM 751 O O . ARG A 1 96 ? -8.357 2.981 8.742 1.00 86.31 96 ARG A O 1
ATOM 758 N N . ALA A 1 97 ? -6.668 1.598 9.269 1.00 86.31 97 ALA A N 1
ATOM 759 C CA . ALA A 1 97 ? -7.149 1.318 10.617 1.00 86.31 97 ALA A CA 1
ATOM 760 C C . ALA A 1 97 ? -7.097 2.545 11.550 1.00 86.31 97 ALA A C 1
ATOM 762 O O . ALA A 1 97 ? -7.953 2.672 12.421 1.00 86.31 97 ALA A O 1
ATOM 763 N N . GLU A 1 98 ? -6.103 3.429 11.404 1.00 83.44 98 GLU A N 1
ATOM 764 C CA . GLU A 1 98 ? -5.915 4.580 12.303 1.00 83.44 98 GLU A CA 1
ATOM 765 C C . GLU A 1 98 ? -6.713 5.824 11.905 1.00 83.44 98 GLU A C 1
ATOM 767 O O . GLU A 1 98 ? -7.318 6.459 12.767 1.00 83.44 98 GLU A O 1
ATOM 772 N N . LEU A 1 99 ? -6.673 6.218 10.631 1.00 72.00 99 LEU A N 1
ATOM 773 C CA . LEU A 1 99 ? -7.233 7.500 10.188 1.00 72.00 99 LEU A CA 1
ATOM 774 C C . LEU A 1 99 ? -8.346 7.351 9.148 1.00 72.00 99 LEU A C 1
ATOM 776 O O . LEU A 1 99 ? -9.024 8.333 8.853 1.00 72.00 99 LEU A O 1
ATOM 780 N N . GLY A 1 100 ? -8.494 6.167 8.548 1.00 69.81 100 GLY A N 1
ATOM 781 C CA . GLY A 1 100 ? -9.439 5.923 7.463 1.00 69.81 100 GLY A CA 1
ATOM 782 C C . GLY A 1 100 ? -9.294 6.767 6.182 1.00 69.81 100 GLY A C 1
ATOM 783 O O . GLY A 1 100 ? -10.268 6.773 5.429 1.00 69.81 100 GLY A O 1
ATOM 784 N N . PRO A 1 101 ? -8.188 7.494 5.867 1.00 60.78 101 PRO A N 1
ATOM 785 C CA . PRO A 1 101 ? -8.139 8.242 4.623 1.00 60.78 101 PRO A CA 1
ATOM 786 C C . PRO A 1 101 ? -8.192 7.243 3.461 1.00 60.78 101 PRO A C 1
ATOM 788 O O . PRO A 1 101 ? -7.396 6.297 3.426 1.00 60.78 101 PRO A O 1
ATOM 791 N N . PRO A 1 102 ? -9.099 7.448 2.492 1.00 55.84 102 PRO A N 1
ATOM 792 C CA . PRO A 1 102 ? -9.299 6.501 1.400 1.00 55.84 102 PRO A CA 1
ATOM 793 C C . PRO A 1 102 ? -8.109 6.483 0.435 1.00 55.84 102 PRO A C 1
ATOM 795 O O . PRO A 1 102 ? -7.924 5.522 -0.307 1.00 55.84 102 PRO A O 1
ATOM 798 N N . ALA A 1 103 ? -7.281 7.533 0.453 1.00 62.56 103 ALA A N 1
ATOM 799 C CA . ALA A 1 103 ? -6.313 7.791 -0.592 1.00 62.56 103 ALA A CA 1
ATOM 800 C C . ALA A 1 103 ? -4.870 7.789 -0.072 1.00 62.56 103 ALA A C 1
ATOM 802 O O . ALA A 1 103 ? -4.429 8.679 0.653 1.00 62.56 103 ALA A O 1
ATOM 803 N N . HIS A 1 104 ? -4.129 6.777 -0.501 1.00 72.31 104 HIS A N 1
ATOM 804 C CA . HIS A 1 104 ? -2.685 6.655 -0.377 1.00 72.31 104 HIS A CA 1
ATOM 805 C C . HIS A 1 104 ? -2.171 6.287 -1.767 1.00 72.31 104 HIS A C 1
ATOM 807 O O . HIS A 1 104 ? -2.546 5.259 -2.332 1.00 72.31 104 HIS A O 1
ATOM 813 N N . ASP A 1 105 ? -1.372 7.170 -2.356 1.00 69.12 105 ASP A N 1
ATOM 814 C CA . ASP A 1 105 ? -0.840 6.967 -3.698 1.00 69.12 105 ASP A CA 1
ATOM 815 C C . ASP A 1 105 ? 0.669 6.743 -3.611 1.00 69.12 105 ASP A C 1
ATOM 817 O O . ASP A 1 105 ? 1.420 7.650 -3.261 1.00 69.12 105 ASP A O 1
ATOM 821 N N . LEU A 1 106 ? 1.081 5.503 -3.867 1.00 78.06 106 LEU A N 1
ATOM 822 C CA . LEU A 1 106 ? 2.468 5.019 -3.878 1.00 78.06 106 LEU A CA 1
ATOM 823 C C . LEU A 1 106 ? 2.950 4.865 -5.334 1.00 78.06 106 LEU A C 1
ATOM 825 O O . LEU A 1 106 ? 3.586 3.879 -5.712 1.00 78.06 106 LEU A O 1
ATOM 829 N N . TYR A 1 107 ? 2.580 5.827 -6.178 1.00 82.31 107 TYR A N 1
ATOM 830 C CA . TYR A 1 107 ? 2.934 5.832 -7.589 1.00 82.31 107 TYR A CA 1
ATOM 831 C C . TYR A 1 107 ? 4.424 6.125 -7.811 1.00 82.31 107 TYR A C 1
ATOM 833 O O . TYR A 1 107 ? 4.978 7.102 -7.301 1.00 82.31 107 TYR A O 1
ATOM 841 N N . SER A 1 108 ? 5.070 5.275 -8.616 1.00 83.19 108 SER A N 1
ATOM 842 C CA . SER A 1 108 ? 6.522 5.296 -8.873 1.00 83.19 108 SER A CA 1
ATOM 843 C C . SER A 1 108 ? 7.394 5.173 -7.612 1.00 83.19 108 SER A C 1
ATOM 845 O O . SER A 1 108 ? 8.515 5.680 -7.586 1.00 83.19 108 SER A O 1
ATOM 847 N N . THR A 1 109 ? 6.898 4.514 -6.566 1.00 88.00 109 THR A N 1
ATOM 848 C CA . THR A 1 109 ? 7.641 4.264 -5.316 1.00 88.00 109 THR A CA 1
ATOM 849 C C . THR A 1 109 ? 7.634 2.791 -4.918 1.00 88.00 109 THR A C 1
ATOM 851 O O . THR A 1 109 ? 7.909 2.467 -3.769 1.00 88.00 109 THR A O 1
ATOM 854 N N . GLY A 1 110 ? 7.290 1.900 -5.850 1.00 92.00 110 GLY A N 1
ATOM 855 C CA . GLY A 1 110 ? 7.237 0.462 -5.617 1.00 92.00 110 GLY A CA 1
ATOM 856 C C . GLY A 1 110 ? 8.616 -0.180 -5.383 1.00 92.00 110 GLY A C 1
ATOM 857 O O . GLY A 1 110 ? 9.660 0.465 -5.558 1.00 92.00 110 GLY A O 1
ATOM 858 N N . PRO A 1 111 ? 8.637 -1.471 -5.002 1.00 94.94 111 PRO A N 1
ATOM 859 C CA . PRO A 1 111 ? 9.863 -2.233 -4.790 1.00 94.94 111 PRO A CA 1
ATOM 860 C C . PRO A 1 111 ? 10.803 -2.219 -5.998 1.00 94.94 111 PRO A C 1
ATOM 862 O O . PRO A 1 111 ? 12.017 -2.110 -5.836 1.00 94.94 111 PRO A O 1
ATOM 865 N N . ASP A 1 112 ? 10.238 -2.256 -7.202 1.00 94.00 112 ASP A N 1
ATOM 866 C CA . ASP A 1 112 ? 10.937 -2.148 -8.479 1.00 94.00 112 ASP A CA 1
ATOM 867 C C . ASP A 1 112 ? 11.791 -0.873 -8.571 1.00 94.00 112 ASP A C 1
ATOM 869 O O . ASP A 1 112 ? 12.944 -0.926 -9.002 1.00 94.00 112 ASP A O 1
ATOM 873 N N . ILE A 1 113 ? 11.263 0.268 -8.121 1.00 94.31 113 ILE A N 1
ATOM 874 C CA . ILE A 1 113 ? 11.982 1.549 -8.101 1.00 94.31 113 ILE A CA 1
ATOM 875 C C . ILE A 1 113 ? 13.014 1.586 -6.975 1.00 94.31 113 ILE A C 1
ATOM 877 O O . ILE A 1 113 ? 14.148 2.005 -7.206 1.00 94.31 113 ILE A O 1
ATOM 881 N N . LEU A 1 114 ? 12.649 1.157 -5.763 1.00 96.19 114 LEU A N 1
ATOM 882 C CA . LEU A 1 114 ? 13.548 1.230 -4.607 1.00 96.19 114 LEU A CA 1
ATOM 883 C C . LEU A 1 114 ? 14.794 0.361 -4.789 1.00 96.19 114 LEU A C 1
ATOM 885 O O . LEU A 1 114 ? 15.906 0.823 -4.536 1.00 96.19 114 LEU A O 1
ATOM 889 N N . ILE A 1 115 ? 14.618 -0.865 -5.285 1.00 97.00 115 ILE A N 1
ATOM 890 C CA . ILE A 1 115 ? 15.727 -1.784 -5.561 1.00 97.00 115 ILE A CA 1
ATOM 891 C C . ILE A 1 115 ? 16.594 -1.230 -6.696 1.00 97.00 115 ILE A C 1
ATOM 893 O O . ILE A 1 115 ? 17.816 -1.170 -6.556 1.00 97.00 115 ILE A O 1
ATOM 897 N N . SER A 1 116 ? 15.975 -0.743 -7.778 1.00 95.69 116 SER A N 1
ATOM 898 C CA . SER A 1 116 ? 16.705 -0.143 -8.902 1.00 95.69 116 SER A CA 1
ATOM 899 C C . SER A 1 116 ? 17.484 1.109 -8.491 1.00 95.69 116 SER A C 1
ATOM 901 O O . SER A 1 116 ? 18.598 1.320 -8.960 1.00 95.69 116 SER A O 1
ATOM 903 N N . ASN A 1 117 ? 16.947 1.933 -7.587 1.00 95.88 117 ASN A N 1
ATOM 904 C CA . ASN A 1 117 ? 17.656 3.087 -7.031 1.00 95.88 117 ASN A CA 1
ATOM 905 C C . ASN A 1 117 ? 18.849 2.661 -6.164 1.00 95.88 117 ASN A C 1
ATOM 907 O O . ASN A 1 117 ? 19.907 3.282 -6.263 1.00 95.88 117 ASN A O 1
ATOM 911 N N . ALA A 1 118 ? 18.695 1.619 -5.344 1.00 96.69 118 ALA A N 1
ATOM 912 C CA . ALA A 1 118 ? 19.736 1.156 -4.428 1.00 96.69 118 ALA A CA 1
ATOM 913 C C . ALA A 1 118 ? 20.904 0.465 -5.144 1.00 96.69 118 ALA A C 1
ATOM 915 O O . ALA A 1 118 ? 22.059 0.724 -4.815 1.00 96.69 118 ALA A O 1
ATOM 916 N N . VAL A 1 119 ? 20.612 -0.390 -6.127 1.00 96.25 119 VAL A N 1
ATOM 917 C CA . VAL A 1 119 ? 21.620 -1.217 -6.815 1.00 96.25 119 VAL A CA 1
ATOM 918 C C . VAL A 1 119 ? 22.089 -0.582 -8.130 1.00 96.25 119 VAL A C 1
ATOM 920 O O . VAL A 1 119 ? 23.247 -0.731 -8.520 1.00 96.25 119 VAL A O 1
ATOM 923 N N . GLY A 1 120 ? 21.221 0.192 -8.786 1.00 96.44 120 GLY A N 1
ATOM 924 C CA . GLY A 1 120 ? 21.439 0.725 -10.130 1.00 96.44 120 GLY A CA 1
ATOM 925 C C . GLY A 1 120 ? 21.071 -0.289 -11.210 1.00 96.44 120 GLY A C 1
ATOM 926 O O . GLY A 1 120 ? 21.459 -1.453 -11.143 1.00 96.44 120 GLY A O 1
ATOM 927 N N . THR A 1 121 ? 20.369 0.157 -12.253 1.00 95.94 121 THR A N 1
ATOM 928 C CA . THR A 1 121 ? 19.964 -0.722 -13.364 1.00 95.94 121 THR A CA 1
ATOM 929 C C . THR A 1 121 ? 21.146 -1.215 -14.192 1.00 95.94 121 THR A C 1
ATOM 931 O O . THR A 1 121 ? 21.038 -2.247 -14.844 1.00 95.94 121 THR A O 1
ATOM 934 N N . ARG A 1 122 ? 22.298 -0.534 -14.143 1.00 95.31 122 ARG A N 1
ATOM 935 C CA . ARG A 1 122 ? 23.538 -1.006 -14.780 1.00 95.31 122 ARG A CA 1
ATOM 936 C C . ARG A 1 122 ? 24.050 -2.325 -14.194 1.00 95.31 122 ARG A C 1
ATOM 938 O O . ARG A 1 122 ? 24.637 -3.111 -14.922 1.00 95.31 122 ARG A O 1
ATOM 945 N N . SER A 1 123 ? 23.837 -2.546 -12.899 1.00 93.62 123 SER A N 1
ATOM 946 C CA . SER A 1 123 ? 24.305 -3.737 -12.178 1.00 93.62 123 SER A CA 1
ATOM 947 C C . SER A 1 123 ? 23.231 -4.825 -12.078 1.00 93.62 123 SER A C 1
ATOM 949 O O . SER A 1 123 ? 23.429 -5.816 -11.384 1.00 93.62 123 SER A O 1
ATOM 951 N N . MET A 1 124 ? 22.072 -4.613 -12.705 1.00 94.88 124 MET A N 1
ATOM 952 C CA . MET A 1 124 ? 20.961 -5.557 -12.719 1.00 94.88 124 MET A CA 1
ATOM 953 C C . MET A 1 124 ? 20.900 -6.269 -14.065 1.00 94.88 124 MET A C 1
ATOM 955 O O . MET A 1 124 ? 20.991 -5.619 -15.107 1.00 94.88 124 MET A O 1
ATOM 959 N N . ASP A 1 125 ? 20.653 -7.574 -14.030 1.00 93.50 125 ASP A N 1
ATOM 960 C CA . ASP A 1 125 ? 20.421 -8.368 -15.234 1.00 93.50 125 ASP A CA 1
ATOM 961 C C . ASP A 1 125 ? 19.148 -7.911 -15.959 1.00 93.50 125 ASP A C 1
ATOM 963 O O . ASP A 1 125 ? 18.138 -7.568 -15.328 1.00 93.50 125 ASP A O 1
ATOM 967 N N . ASP A 1 126 ? 19.164 -7.956 -17.292 1.00 94.56 126 ASP A N 1
ATOM 968 C CA . ASP A 1 126 ? 18.022 -7.549 -18.119 1.00 94.56 126 ASP A CA 1
ATOM 969 C C . ASP A 1 126 ? 16.783 -8.418 -17.875 1.00 94.56 126 ASP A C 1
ATOM 971 O O . ASP A 1 126 ? 15.658 -7.913 -17.900 1.00 94.56 126 ASP A O 1
ATOM 975 N N . SER A 1 127 ? 16.974 -9.695 -17.527 1.00 95.75 127 SER A N 1
ATOM 976 C CA . SER A 1 127 ? 15.885 -10.575 -17.095 1.00 95.75 127 SER A CA 1
ATOM 977 C C . SER A 1 127 ? 15.192 -10.038 -15.840 1.00 95.75 127 SER A C 1
ATOM 979 O O . SER A 1 127 ? 13.968 -9.948 -15.803 1.00 95.75 127 SER A O 1
ATOM 981 N N . THR A 1 128 ? 15.952 -9.588 -14.835 1.00 96.56 128 THR A N 1
ATOM 982 C CA . THR A 1 128 ? 15.395 -9.017 -13.598 1.00 96.56 128 THR A CA 1
ATOM 983 C C . THR A 1 128 ? 14.628 -7.725 -13.886 1.00 96.56 128 THR A C 1
ATOM 985 O O . THR A 1 128 ? 13.538 -7.530 -13.344 1.00 96.56 128 THR A O 1
ATOM 988 N N . LYS A 1 129 ? 15.140 -6.864 -14.778 1.00 95.75 129 LYS A N 1
ATOM 989 C CA . LYS A 1 129 ? 14.419 -5.659 -15.234 1.00 95.75 129 LYS A CA 1
ATOM 990 C C . LYS A 1 129 ? 13.095 -6.029 -15.905 1.00 95.75 129 LYS A C 1
ATOM 992 O O . LYS A 1 129 ? 12.066 -5.428 -15.593 1.00 95.75 129 LYS A O 1
ATOM 997 N N . GLY A 1 130 ? 13.113 -7.039 -16.778 1.00 95.50 130 GLY A N 1
ATOM 998 C CA . GLY A 1 130 ? 11.925 -7.560 -17.454 1.00 95.50 130 GLY A CA 1
ATOM 999 C C . GLY A 1 130 ? 10.882 -8.085 -16.469 1.00 95.50 130 GLY A C 1
ATOM 1000 O O . GLY A 1 130 ? 9.712 -7.712 -16.546 1.00 95.50 130 GLY A O 1
ATOM 1001 N N . VAL A 1 131 ? 11.305 -8.867 -15.473 1.00 96.31 131 VAL A N 1
ATOM 1002 C CA . VAL A 1 131 ? 10.414 -9.352 -14.410 1.00 96.31 131 VAL A CA 1
ATOM 1003 C C . VAL A 1 131 ? 9.829 -8.192 -13.603 1.00 96.31 131 VAL A C 1
ATOM 1005 O O . VAL A 1 131 ? 8.625 -8.167 -13.365 1.00 96.31 131 VAL A O 1
ATOM 1008 N N . PHE A 1 132 ? 10.618 -7.180 -13.235 1.00 95.31 132 PHE A N 1
ATOM 1009 C CA . PHE A 1 132 ? 10.093 -6.000 -12.533 1.00 95.31 132 PHE A CA 1
ATOM 1010 C C . PHE A 1 132 ? 9.017 -5.267 -13.347 1.00 95.31 132 PHE A C 1
ATOM 1012 O O . PHE A 1 132 ? 8.005 -4.855 -12.776 1.00 95.31 132 PHE A O 1
ATOM 1019 N N . ALA A 1 133 ? 9.187 -5.163 -14.668 1.00 93.06 133 ALA A N 1
ATOM 1020 C CA . ALA A 1 133 ? 8.159 -4.625 -15.557 1.00 93.06 133 ALA A CA 1
ATOM 1021 C C . ALA A 1 133 ? 6.897 -5.512 -15.586 1.00 93.06 133 ALA A C 1
ATOM 1023 O O . ALA A 1 133 ? 5.783 -4.992 -15.571 1.00 93.06 133 ALA A O 1
ATOM 1024 N N . MET A 1 134 ? 7.039 -6.842 -15.533 1.00 92.12 134 MET A N 1
ATOM 1025 C CA . MET A 1 134 ? 5.904 -7.780 -15.449 1.00 92.12 134 MET A CA 1
ATOM 1026 C C . MET A 1 134 ? 5.113 -7.665 -14.160 1.00 92.12 134 MET A C 1
ATOM 1028 O O . MET A 1 134 ? 3.890 -7.754 -14.186 1.00 92.12 134 MET A O 1
ATOM 1032 N N . PHE A 1 135 ? 5.769 -7.397 -13.038 1.00 92.19 135 PHE A N 1
ATOM 1033 C CA . PHE A 1 135 ? 5.090 -7.160 -11.766 1.00 92.19 135 PHE A CA 1
ATOM 1034 C C . PHE A 1 135 ? 4.563 -5.722 -11.619 1.00 92.19 135 PHE A C 1
ATOM 1036 O O . PHE A 1 135 ? 4.061 -5.353 -10.553 1.00 92.19 135 PHE A O 1
ATOM 1043 N N . TYR A 1 136 ? 4.629 -4.891 -12.664 1.00 89.50 136 TYR A N 1
ATOM 1044 C CA . TYR A 1 136 ? 4.209 -3.496 -12.568 1.00 89.50 136 TYR A CA 1
ATOM 1045 C C . TYR A 1 136 ? 2.704 -3.333 -12.320 1.00 89.50 136 TYR A C 1
ATOM 1047 O O . TYR A 1 136 ? 2.306 -2.415 -11.607 1.00 89.50 136 TYR A O 1
ATOM 1055 N N . TRP A 1 137 ? 1.865 -4.259 -12.797 1.00 84.56 137 TRP A N 1
ATOM 1056 C CA . TRP A 1 137 ? 0.411 -4.206 -12.590 1.00 84.56 137 TRP A CA 1
ATOM 1057 C C . TRP A 1 137 ? 0.003 -4.150 -11.107 1.00 84.56 137 TRP A C 1
ATOM 1059 O O . TRP A 1 137 ? -0.998 -3.518 -10.781 1.00 84.56 137 TRP A O 1
ATOM 1069 N N . MET A 1 138 ? 0.790 -4.755 -10.206 1.00 86.25 138 MET A N 1
ATOM 1070 C CA . MET A 1 138 ? 0.528 -4.736 -8.759 1.00 86.25 138 MET A CA 1
ATOM 1071 C C . MET A 1 138 ? 1.336 -3.670 -7.993 1.00 86.25 138 MET A C 1
ATOM 1073 O O . MET A 1 138 ? 1.038 -3.409 -6.832 1.00 86.25 138 MET A O 1
ATOM 1077 N N . ASN A 1 139 ? 2.358 -3.062 -8.612 1.00 85.06 139 ASN A N 1
ATOM 1078 C CA . ASN A 1 139 ? 3.263 -2.092 -7.962 1.00 85.06 139 ASN A CA 1
ATOM 1079 C C . ASN A 1 139 ? 3.160 -0.672 -8.528 1.00 85.06 139 ASN A C 1
ATOM 1081 O O . ASN A 1 139 ? 3.802 0.248 -8.020 1.00 85.06 139 ASN A O 1
ATOM 1085 N N . ARG A 1 140 ? 2.343 -0.473 -9.566 1.00 85.31 140 ARG A N 1
ATOM 1086 C CA . ARG A 1 140 ? 2.084 0.838 -10.161 1.00 85.31 140 ARG A CA 1
ATOM 1087 C C . ARG A 1 140 ? 1.504 1.817 -9.148 1.00 85.31 140 ARG A C 1
ATOM 1089 O O . ARG A 1 140 ? 1.917 2.969 -9.115 1.00 85.31 140 ARG A O 1
ATOM 1096 N N . GLY A 1 141 ? 0.559 1.365 -8.336 1.00 81.81 141 GLY A N 1
ATOM 1097 C CA . GLY A 1 141 ? -0.069 2.138 -7.276 1.00 81.81 141 GLY A CA 1
ATOM 1098 C C . GLY A 1 141 ? -0.767 1.200 -6.300 1.00 81.81 141 GLY A C 1
ATOM 1099 O O . GLY A 1 141 ? -1.078 0.064 -6.639 1.00 81.81 141 GLY A O 1
ATOM 1100 N N . TYR A 1 142 ? -1.006 1.675 -5.080 1.00 83.88 142 TYR A N 1
ATOM 1101 C CA . TYR A 1 142 ? -1.432 0.815 -3.971 1.00 83.88 142 TYR A CA 1
ATOM 1102 C C . TYR A 1 142 ? -2.834 1.141 -3.443 1.00 83.88 142 TYR A C 1
ATOM 1104 O O . TYR A 1 142 ? -3.242 0.583 -2.434 1.00 83.88 142 TYR A O 1
ATOM 1112 N N . ARG A 1 143 ? -3.598 2.009 -4.122 1.00 77.44 143 ARG A N 1
ATOM 1113 C CA . ARG A 1 143 ? -4.902 2.501 -3.635 1.00 77.44 143 ARG A CA 1
ATOM 1114 C C . ARG A 1 143 ? -5.871 1.377 -3.237 1.00 77.44 143 ARG A C 1
ATOM 1116 O O . ARG A 1 143 ? -6.542 1.485 -2.212 1.00 77.44 143 ARG A O 1
ATOM 1123 N N . SER A 1 144 ? -5.903 0.298 -4.020 1.00 76.94 144 SER A N 1
ATOM 1124 C CA . SER A 1 144 ? -6.787 -0.861 -3.820 1.00 76.94 144 SER A CA 1
ATOM 1125 C C . SER A 1 144 ? -6.062 -2.059 -3.195 1.00 76.94 144 SER A C 1
ATOM 1127 O O . SER A 1 144 ? -6.276 -3.205 -3.588 1.00 76.94 144 SER A O 1
ATOM 1129 N N . HIS A 1 145 ? -5.132 -1.816 -2.266 1.00 87.06 145 HIS A N 1
ATOM 1130 C CA . HIS A 1 145 ? -4.316 -2.894 -1.710 1.00 87.06 145 HIS A CA 1
ATOM 1131 C C . HIS A 1 145 ? -5.155 -3.908 -0.914 1.00 87.06 145 HIS A C 1
ATOM 1133 O O . HIS A 1 145 ? -5.906 -3.551 -0.004 1.00 87.06 145 HIS A O 1
ATOM 1139 N N . PHE A 1 146 ? -4.958 -5.198 -1.186 1.00 86.00 146 PHE A N 1
ATOM 1140 C CA . PHE A 1 146 ? -5.756 -6.290 -0.609 1.00 86.00 146 PHE A CA 1
ATOM 1141 C C . PHE A 1 146 ? -5.756 -6.314 0.925 1.00 86.00 146 PHE A C 1
ATOM 1143 O O . PHE A 1 146 ? -6.783 -6.579 1.542 1.00 86.00 146 PHE A O 1
ATOM 1150 N N . ALA A 1 147 ? -4.619 -6.000 1.557 1.00 88.38 147 ALA A N 1
ATOM 1151 C CA . ALA A 1 147 ? -4.502 -5.985 3.020 1.00 88.38 147 ALA A CA 1
ATOM 1152 C C . ALA A 1 147 ? -5.507 -5.024 3.681 1.00 88.38 147 ALA A C 1
ATOM 1154 O O . ALA A 1 147 ? -6.108 -5.345 4.701 1.00 88.38 147 ALA A O 1
ATOM 1155 N N . ALA A 1 148 ? -5.713 -3.862 3.066 1.00 87.19 148 ALA A N 1
ATOM 1156 C CA . ALA A 1 148 ? -6.626 -2.834 3.533 1.00 87.19 148 ALA A CA 1
ATOM 1157 C C . ALA A 1 148 ? -8.091 -3.284 3.447 1.00 87.19 148 ALA A C 1
ATOM 1159 O O . ALA A 1 148 ? -8.801 -3.276 4.452 1.00 87.19 148 ALA A O 1
ATOM 1160 N N . HIS A 1 149 ? -8.507 -3.735 2.262 1.00 87.94 149 HIS A N 1
ATOM 1161 C CA . HIS A 1 149 ? -9.872 -4.198 2.015 1.00 87.94 149 HIS A CA 1
ATOM 1162 C C . HIS A 1 149 ? -10.248 -5.393 2.893 1.00 87.94 149 HIS A C 1
ATOM 1164 O O . HIS A 1 149 ? -11.336 -5.422 3.465 1.00 87.94 149 HIS A O 1
ATOM 1170 N N . SER A 1 150 ? -9.330 -6.346 3.068 1.00 91.12 150 SER A N 1
ATOM 1171 C CA . SER A 1 150 ? -9.563 -7.508 3.927 1.00 91.12 150 SER A CA 1
ATOM 1172 C C . SER A 1 150 ? -9.761 -7.110 5.392 1.00 91.12 150 SER A C 1
ATOM 1174 O O . SER A 1 150 ? -10.674 -7.619 6.039 1.00 91.12 150 SER A O 1
ATOM 1176 N N . MET A 1 151 ? -8.962 -6.175 5.926 1.00 90.00 151 MET A N 1
ATOM 1177 C CA . MET A 1 151 ? -9.146 -5.704 7.306 1.00 90.00 151 MET A CA 1
ATOM 1178 C C . MET A 1 151 ? -10.472 -4.971 7.510 1.00 90.00 151 MET A C 1
ATOM 1180 O O . MET A 1 151 ? -11.126 -5.166 8.534 1.00 90.00 151 MET A O 1
ATOM 1184 N N . GLU A 1 152 ? -10.886 -4.147 6.549 1.00 90.88 152 GLU A N 1
ATOM 1185 C CA . GLU A 1 152 ? -12.188 -3.476 6.595 1.00 90.88 152 GLU A CA 1
ATOM 1186 C C . GLU A 1 152 ? -13.339 -4.478 6.533 1.00 90.88 152 GLU A C 1
ATOM 1188 O O . GLU A 1 152 ? -14.290 -4.354 7.303 1.00 90.88 152 GLU A O 1
ATOM 1193 N N . GLY A 1 153 ? -13.215 -5.521 5.706 1.00 92.25 153 GLY A N 1
ATOM 1194 C CA . GLY A 1 153 ? -14.152 -6.643 5.675 1.00 92.25 153 GLY A CA 1
ATOM 1195 C C . GLY A 1 153 ? -14.276 -7.323 7.038 1.00 92.25 153 GLY A C 1
ATOM 1196 O O . GLY A 1 153 ? -15.381 -7.464 7.562 1.00 92.25 15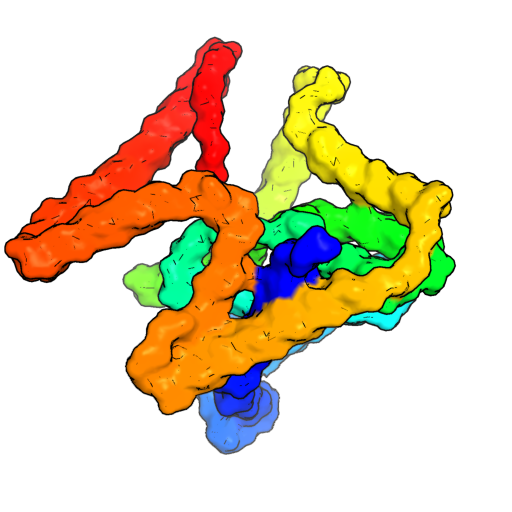3 GLY A O 1
ATOM 1197 N N . PHE A 1 154 ? -13.155 -7.672 7.680 1.00 93.56 154 PHE A N 1
ATOM 1198 C CA . PHE A 1 154 ? -13.180 -8.247 9.032 1.00 93.56 154 PHE A CA 1
ATOM 1199 C C . PHE A 1 154 ? -13.777 -7.293 10.069 1.00 93.56 154 PHE A C 1
ATOM 1201 O O . PHE A 1 154 ? -14.516 -7.730 10.955 1.00 93.56 154 PHE A O 1
ATOM 1208 N N . LYS A 1 155 ? -13.526 -5.984 9.948 1.00 92.94 155 LYS A N 1
ATOM 1209 C CA . LYS A 1 155 ? -14.139 -4.993 10.836 1.00 92.94 155 LYS A CA 1
ATOM 1210 C C . LYS A 1 155 ? -15.651 -4.889 10.626 1.00 92.94 155 LYS A C 1
ATOM 1212 O O . LYS A 1 155 ? -16.387 -4.791 11.608 1.00 92.94 155 LYS A O 1
ATOM 1217 N N . ALA A 1 156 ? -16.118 -4.947 9.381 1.00 92.94 156 ALA A N 1
ATOM 1218 C CA . ALA A 1 156 ? -17.538 -4.969 9.045 1.00 92.94 156 ALA A CA 1
ATOM 1219 C C . ALA A 1 156 ? -18.223 -6.244 9.560 1.00 92.94 156 ALA A C 1
ATOM 1221 O O . ALA A 1 156 ? -19.325 -6.175 10.107 1.00 92.94 156 ALA A O 1
ATOM 1222 N N . ALA A 1 157 ? -17.552 -7.397 9.468 1.00 94.69 157 ALA A N 1
ATOM 1223 C CA . ALA A 1 157 ? -18.036 -8.649 10.047 1.00 94.69 157 ALA A CA 1
ATOM 1224 C C . ALA A 1 157 ? -18.222 -8.521 11.563 1.00 94.69 157 ALA A C 1
ATOM 1226 O O . ALA A 1 157 ? -19.304 -8.792 12.077 1.00 94.69 157 ALA A O 1
ATOM 1227 N N . GLN A 1 158 ? -17.208 -7.994 12.258 1.00 93.81 158 GLN A N 1
ATOM 1228 C CA . GLN A 1 158 ? -17.277 -7.750 13.697 1.00 93.81 158 GLN A CA 1
ATOM 1229 C C . GLN A 1 158 ? -18.435 -6.809 14.066 1.00 93.81 158 GLN A C 1
ATOM 1231 O O . GLN A 1 158 ? -19.171 -7.084 15.010 1.00 93.81 158 GLN A O 1
ATOM 1236 N N . ALA A 1 159 ? -18.613 -5.709 13.328 1.00 94.75 159 ALA A N 1
ATOM 1237 C CA . ALA A 1 159 ? -19.668 -4.730 13.595 1.00 94.75 159 ALA A CA 1
ATOM 1238 C C . ALA A 1 159 ? -21.086 -5.267 13.323 1.00 94.75 159 ALA A C 1
ATOM 1240 O O . ALA A 1 159 ? -22.037 -4.804 13.944 1.00 94.75 159 ALA A O 1
ATOM 1241 N N . SER A 1 160 ? -21.225 -6.242 12.421 1.00 94.81 160 SER A N 1
ATOM 1242 C CA . SER A 1 160 ? -22.505 -6.875 12.068 1.00 94.81 160 SER A CA 1
ATOM 1243 C C . SER A 1 160 ? -22.789 -8.172 12.837 1.00 94.81 160 SER A C 1
ATOM 1245 O O . SER A 1 160 ? -23.782 -8.837 12.558 1.00 94.81 160 SER A O 1
ATOM 1247 N N . GLY A 1 161 ? -21.933 -8.551 13.795 1.00 93.75 161 GLY A N 1
ATOM 1248 C CA . GLY A 1 161 ? -22.081 -9.796 14.558 1.00 93.75 161 GLY A CA 1
ATOM 1249 C C . GLY A 1 161 ? -21.795 -11.068 13.750 1.00 93.75 161 GLY A C 1
ATOM 1250 O O . GLY A 1 161 ? -22.141 -12.164 14.184 1.00 93.75 161 GLY A O 1
ATOM 1251 N N . GLN A 1 162 ? -21.167 -10.945 12.579 1.00 94.94 162 GLN A N 1
ATOM 1252 C CA . GLN A 1 162 ? -20.762 -12.075 11.748 1.00 94.94 162 GLN A CA 1
ATOM 1253 C C . GLN A 1 162 ? -19.398 -12.623 12.179 1.00 94.94 162 GLN A C 1
ATOM 1255 O O . GLN A 1 162 ? -18.535 -11.904 12.685 1.00 94.94 162 GLN A O 1
ATOM 1260 N N . THR A 1 163 ? -19.171 -13.913 11.929 1.00 94.94 163 THR A N 1
ATOM 1261 C CA . THR A 1 163 ? -17.886 -14.548 12.248 1.00 94.94 163 THR A CA 1
ATOM 1262 C C . THR A 1 163 ? -16.778 -14.082 11.298 1.00 94.94 163 THR A C 1
ATOM 1264 O O . THR A 1 163 ? -17.002 -13.899 10.100 1.00 94.94 163 THR A O 1
ATOM 1267 N N . ALA A 1 164 ? -15.542 -13.977 11.793 1.00 94.31 164 ALA A N 1
ATOM 1268 C CA . ALA A 1 164 ? -14.391 -13.695 10.934 1.00 94.31 164 ALA A CA 1
ATOM 1269 C C . ALA A 1 164 ? -14.207 -14.782 9.856 1.00 94.31 164 ALA A C 1
ATOM 1271 O O . ALA A 1 164 ? -13.812 -14.490 8.731 1.00 94.31 164 ALA A O 1
ATOM 1272 N N . ARG A 1 165 ? -14.557 -16.038 10.164 1.00 95.38 165 ARG A N 1
ATOM 1273 C CA . ARG A 1 165 ? -14.454 -17.166 9.227 1.00 95.38 165 ARG A CA 1
ATOM 1274 C C . ARG A 1 165 ? -15.417 -17.058 8.045 1.00 95.38 165 ARG A C 1
ATOM 1276 O O . ARG A 1 165 ? -15.006 -17.327 6.919 1.00 95.38 165 ARG A O 1
ATOM 1283 N N . SER A 1 166 ? -16.672 -16.667 8.274 1.00 95.75 166 SER A N 1
ATOM 1284 C CA . SER A 1 166 ? -17.626 -16.457 7.176 1.00 95.75 166 SER A CA 1
ATOM 1285 C C . SER A 1 166 ? -17.175 -15.311 6.272 1.00 95.75 166 SER A C 1
ATOM 1287 O O . SER A 1 166 ? -17.191 -15.454 5.052 1.00 95.75 166 SER A O 1
ATOM 1289 N N . MET A 1 167 ? -16.678 -14.218 6.860 1.00 96.12 167 MET A N 1
ATOM 1290 C CA . MET A 1 167 ? -16.122 -13.095 6.101 1.00 96.12 167 MET A CA 1
ATOM 1291 C C . MET A 1 167 ? -14.873 -13.484 5.302 1.00 96.12 167 MET A C 1
ATOM 1293 O O . MET A 1 167 ? -14.740 -13.086 4.150 1.00 96.12 167 MET A O 1
ATOM 1297 N N . PHE A 1 168 ? -13.981 -14.305 5.864 1.00 95.44 168 PHE A N 1
ATOM 1298 C CA . PHE A 1 168 ? -12.815 -14.818 5.142 1.00 95.44 168 PHE A CA 1
ATOM 1299 C C . PHE A 1 168 ? -13.220 -15.560 3.865 1.00 95.44 168 PHE A C 1
ATOM 1301 O O . PHE A 1 168 ? -12.704 -15.255 2.792 1.00 95.44 168 PHE A O 1
ATOM 1308 N N . TRP A 1 169 ? -14.177 -16.487 3.951 1.00 95.69 169 TRP A N 1
ATOM 1309 C CA . TRP A 1 169 ? -14.642 -17.217 2.770 1.00 95.69 169 TRP A CA 1
ATOM 1310 C C . TRP A 1 169 ? -15.386 -16.325 1.777 1.00 95.69 169 TRP A C 1
ATOM 1312 O O . TRP A 1 169 ? -15.202 -16.493 0.575 1.00 95.69 169 TRP A O 1
ATOM 1322 N N . ALA A 1 170 ? -16.149 -15.337 2.252 1.00 95.38 170 ALA A N 1
ATOM 1323 C CA . ALA A 1 170 ? -16.759 -14.337 1.380 1.00 95.38 170 ALA A CA 1
ATOM 1324 C C . ALA A 1 170 ? -15.696 -13.544 0.596 1.00 95.38 170 ALA A C 1
ATOM 1326 O O . ALA A 1 170 ? -15.829 -13.380 -0.615 1.00 95.38 170 ALA A O 1
ATOM 1327 N N . ILE A 1 171 ? -14.608 -13.126 1.256 1.00 94.94 171 ILE A N 1
ATOM 1328 C CA . ILE A 1 171 ? -13.465 -12.463 0.609 1.00 94.94 171 ILE A CA 1
ATOM 1329 C C . ILE A 1 171 ? -12.809 -13.396 -0.418 1.00 94.94 171 ILE A C 1
ATOM 1331 O O . ILE A 1 171 ? -12.542 -12.967 -1.537 1.00 94.94 171 ILE A O 1
ATOM 1335 N N . VAL A 1 172 ? -12.583 -14.673 -0.084 1.00 94.56 172 VAL A N 1
ATOM 1336 C CA . VAL A 1 172 ? -12.001 -15.657 -1.018 1.00 94.56 172 VAL A CA 1
ATOM 1337 C C . VAL A 1 172 ? -12.871 -15.818 -2.267 1.00 94.56 172 VAL A C 1
ATOM 1339 O O . VAL A 1 172 ? -12.356 -15.744 -3.382 1.00 94.56 172 VAL A O 1
ATOM 1342 N N . VAL A 1 173 ? -14.186 -15.983 -2.102 1.00 96.25 173 VAL A N 1
ATOM 1343 C CA . VAL A 1 173 ? -15.128 -16.084 -3.227 1.00 96.25 173 VAL A CA 1
ATOM 1344 C C . VAL A 1 173 ? -15.114 -14.804 -4.061 1.00 96.25 173 VAL A C 1
ATOM 1346 O O . VAL A 1 173 ? -15.024 -14.880 -5.285 1.00 96.25 173 VAL A O 1
ATOM 1349 N N . ALA A 1 174 ? -15.133 -13.633 -3.419 1.00 94.50 174 ALA A N 1
ATOM 1350 C CA . ALA A 1 174 ? -15.078 -12.347 -4.108 1.00 94.50 174 ALA A CA 1
ATOM 1351 C C . ALA A 1 174 ? -13.782 -12.172 -4.916 1.00 94.50 174 ALA A C 1
ATOM 1353 O O . ALA A 1 174 ? -13.834 -11.681 -6.041 1.00 94.50 174 ALA A O 1
ATOM 1354 N N . ILE A 1 175 ? -12.634 -12.619 -4.393 1.00 93.31 175 ILE A N 1
ATOM 1355 C CA . ILE A 1 175 ? -11.356 -12.595 -5.117 1.00 93.31 175 ILE A CA 1
ATOM 1356 C C . ILE A 1 175 ? -11.423 -13.493 -6.356 1.00 93.31 175 ILE A C 1
ATOM 1358 O O . ILE A 1 175 ? -11.039 -13.053 -7.439 1.00 93.31 175 ILE A O 1
ATOM 1362 N N . VAL A 1 176 ? -11.926 -14.725 -6.229 1.00 95.12 176 VAL A N 1
ATOM 1363 C CA . VAL A 1 176 ? -12.007 -15.675 -7.354 1.00 95.12 176 VAL A CA 1
ATOM 1364 C C . VAL A 1 176 ? -12.960 -15.165 -8.435 1.00 95.12 176 VAL A C 1
ATOM 1366 O O . VAL A 1 176 ? -12.566 -15.032 -9.594 1.00 95.12 176 VAL A O 1
ATOM 1369 N N . VAL A 1 177 ? -14.195 -14.830 -8.056 1.00 96.56 177 VAL A N 1
ATOM 1370 C CA . VAL A 1 177 ? -15.222 -14.347 -8.990 1.00 96.56 177 VAL A CA 1
ATOM 1371 C C . VAL A 1 177 ? -14.802 -13.017 -9.606 1.00 96.56 177 VAL A C 1
ATOM 1373 O O . VAL A 1 177 ? -14.915 -12.848 -10.820 1.00 96.56 177 VAL A O 1
ATOM 1376 N N . GLY A 1 178 ? -14.276 -12.097 -8.795 1.00 94.00 178 GLY A N 1
ATOM 1377 C CA . GLY A 1 178 ? -13.779 -10.802 -9.247 1.00 94.00 178 GLY A CA 1
ATOM 1378 C C . GLY A 1 178 ? -12.654 -10.952 -10.262 1.00 94.00 178 GLY A C 1
ATOM 1379 O O . GLY A 1 178 ? -12.725 -10.356 -11.329 1.00 94.00 178 GLY A O 1
ATOM 1380 N N . THR A 1 179 ? -11.676 -11.822 -9.997 1.00 92.31 179 THR A N 1
ATOM 1381 C CA . THR A 1 179 ? -10.555 -12.068 -10.919 1.00 92.31 179 THR A CA 1
ATOM 1382 C C . THR A 1 179 ? -11.043 -12.606 -12.265 1.00 92.31 179 THR A C 1
ATOM 1384 O O . THR A 1 179 ? -10.686 -12.060 -13.309 1.00 92.31 179 THR A O 1
ATOM 1387 N N . ILE A 1 180 ? -11.896 -13.638 -12.260 1.00 95.94 180 ILE A N 1
ATOM 1388 C CA . ILE A 1 180 ? -12.452 -14.226 -13.493 1.00 95.94 180 ILE A CA 1
ATOM 1389 C C . ILE A 1 180 ? -13.268 -13.182 -14.265 1.00 95.94 180 ILE A C 1
ATOM 1391 O O . ILE A 1 180 ? -13.084 -13.020 -15.472 1.00 95.94 180 ILE A O 1
ATOM 1395 N N . SER A 1 181 ? -14.123 -12.436 -13.563 1.00 95.62 181 SER A N 1
ATOM 1396 C CA . SER A 1 181 ? -14.965 -11.396 -14.161 1.00 95.62 181 SER A CA 1
ATOM 1397 C C . SER A 1 181 ? -14.130 -10.259 -14.748 1.00 95.62 181 SER A C 1
ATOM 1399 O O . SER A 1 181 ? -14.445 -9.781 -15.833 1.00 95.62 181 SER A O 1
ATOM 1401 N N . SER A 1 182 ? -13.045 -9.847 -14.082 1.00 89.44 182 SER A N 1
ATOM 1402 C CA . SER A 1 182 ? -12.130 -8.817 -14.586 1.00 89.44 182 SER A CA 1
ATOM 1403 C C . SER A 1 182 ? -11.408 -9.259 -15.858 1.00 89.44 182 SER A C 1
ATOM 1405 O O . SER A 1 182 ? -11.338 -8.475 -16.803 1.00 89.44 182 SER A O 1
ATOM 1407 N N . PHE A 1 183 ? -10.915 -10.502 -15.921 1.00 89.69 183 PHE A N 1
ATOM 1408 C CA . PHE A 1 183 ? -10.304 -11.033 -17.146 1.00 89.69 183 PHE A CA 1
ATOM 1409 C C . PHE A 1 183 ? -11.308 -11.094 -18.296 1.00 89.69 183 PHE A C 1
ATOM 1411 O O . PHE A 1 183 ? -11.006 -10.637 -19.398 1.00 89.69 183 PHE A O 1
ATOM 1418 N N . TRP A 1 184 ? -12.511 -11.608 -18.034 1.00 93.06 184 TRP A N 1
ATOM 1419 C CA . TRP A 1 184 ? -13.573 -11.663 -19.033 1.00 93.06 184 TRP A CA 1
ATOM 1420 C C . TRP A 1 184 ? -13.963 -10.266 -19.530 1.00 93.06 184 TRP A C 1
ATOM 1422 O O . TRP A 1 184 ? -13.945 -10.033 -20.735 1.00 93.06 184 TRP A O 1
ATOM 1432 N N . ALA A 1 185 ? -14.252 -9.328 -18.625 1.00 88.38 185 ALA A N 1
ATOM 1433 C CA . ALA A 1 185 ? -14.678 -7.976 -18.978 1.00 88.38 185 ALA A CA 1
ATOM 1434 C C . ALA A 1 185 ? -13.607 -7.226 -19.782 1.00 88.38 185 ALA A C 1
ATOM 1436 O O . ALA A 1 185 ? -13.934 -6.566 -20.768 1.00 88.38 185 ALA A O 1
ATOM 1437 N N . LEU A 1 186 ? -12.327 -7.366 -19.410 1.00 84.38 186 LEU A N 1
ATOM 1438 C CA . LEU A 1 186 ? -11.218 -6.760 -20.146 1.00 84.38 186 LEU A CA 1
ATOM 1439 C C . LEU A 1 186 ? -11.112 -7.326 -21.568 1.00 84.38 186 LEU A C 1
ATOM 1441 O O . LEU A 1 186 ? -11.060 -6.560 -22.529 1.00 84.38 186 LEU A O 1
ATOM 1445 N N . LEU A 1 187 ? -11.108 -8.655 -21.712 1.00 86.62 187 LEU A N 1
ATOM 1446 C CA . LEU A 1 187 ? -11.010 -9.312 -23.019 1.00 86.62 187 LEU A CA 1
ATOM 1447 C C . LEU A 1 187 ? -12.228 -9.018 -23.899 1.00 86.62 187 LEU A C 1
ATOM 1449 O O . LEU A 1 187 ? -12.081 -8.754 -25.089 1.00 86.62 187 LEU A O 1
ATOM 1453 N N . HIS A 1 188 ? -13.423 -9.023 -23.315 1.00 87.69 188 HIS A N 1
ATOM 1454 C CA . HIS A 1 188 ? -14.663 -8.716 -24.015 1.00 87.69 188 HIS A CA 1
ATOM 1455 C C . HIS A 1 188 ? -14.699 -7.262 -24.499 1.00 87.69 188 HIS A C 1
ATOM 1457 O O . HIS A 1 188 ? -15.026 -7.009 -25.657 1.00 87.69 188 HIS A O 1
ATOM 1463 N N . SER A 1 189 ? -14.288 -6.316 -23.647 1.00 81.38 189 SER A N 1
ATOM 1464 C CA . SER A 1 189 ? -14.186 -4.899 -24.009 1.00 81.38 189 SER A CA 1
ATOM 1465 C C . SER A 1 189 ? -13.203 -4.682 -25.164 1.00 81.38 189 SER A C 1
ATOM 1467 O O . SER A 1 189 ? -13.537 -3.996 -26.130 1.00 81.38 189 SER A O 1
ATOM 1469 N N . LEU A 1 190 ? -12.034 -5.337 -25.118 1.00 80.44 190 LEU A N 1
ATOM 1470 C CA . LEU A 1 190 ? -11.048 -5.309 -26.205 1.00 80.44 190 LEU A CA 1
ATOM 1471 C C . LEU A 1 190 ? -11.572 -5.944 -27.500 1.00 80.44 190 LEU A C 1
ATOM 1473 O O . LEU A 1 190 ? -11.224 -5.487 -28.585 1.00 80.44 190 LEU A O 1
ATOM 1477 N N . HIS A 1 191 ? -12.396 -6.987 -27.396 1.00 83.81 191 HIS A N 1
ATOM 1478 C CA . HIS A 1 191 ? -12.974 -7.666 -28.552 1.00 83.81 191 HIS A CA 1
ATOM 1479 C C . HIS A 1 191 ? -14.046 -6.821 -29.254 1.00 83.81 191 HIS A C 1
ATOM 1481 O O . HIS A 1 191 ? -14.023 -6.719 -30.476 1.00 83.81 191 HIS A O 1
ATOM 1487 N N . ILE A 1 192 ? -14.961 -6.202 -28.497 1.00 82.75 192 ILE A N 1
ATOM 1488 C CA . ILE A 1 192 ? -16.064 -5.402 -29.058 1.00 82.75 192 ILE A CA 1
ATOM 1489 C C . ILE A 1 192 ? -15.567 -4.067 -29.601 1.00 82.75 192 ILE A C 1
ATOM 1491 O O . ILE A 1 192 ? -15.861 -3.708 -30.738 1.00 82.75 192 ILE A O 1
ATOM 1495 N N . HIS A 1 193 ? -14.848 -3.303 -28.780 1.00 76.31 193 HIS A N 1
ATOM 1496 C CA . HIS A 1 193 ? -14.464 -1.939 -29.146 1.00 76.31 193 HIS A CA 1
ATOM 1497 C C . HIS A 1 193 ? -13.194 -1.900 -29.998 1.00 76.31 193 HIS A C 1
ATOM 1499 O O . HIS A 1 193 ? -12.809 -0.838 -30.492 1.00 76.31 193 HIS A O 1
ATOM 1505 N N . GLY A 1 194 ? -12.548 -3.057 -30.178 1.00 66.00 194 GLY A N 1
ATOM 1506 C CA . GLY A 1 194 ? -11.223 -3.149 -30.758 1.00 66.00 194 GLY A CA 1
ATOM 1507 C C . GLY A 1 194 ? -10.187 -2.394 -29.924 1.00 66.00 194 GLY A C 1
ATOM 1508 O O . GLY A 1 194 ? -10.470 -1.704 -28.941 1.00 66.00 194 GLY A O 1
ATOM 1509 N N . TYR A 1 195 ? -8.935 -2.492 -30.349 1.00 62.28 195 TYR A N 1
ATOM 1510 C CA . TYR A 1 195 ? -7.894 -1.623 -29.829 1.00 62.28 195 TYR A CA 1
ATOM 1511 C C . TYR A 1 195 ? -7.906 -0.308 -30.616 1.00 62.28 195 TYR A C 1
ATOM 1513 O O . TYR A 1 195 ? -7.339 -0.209 -31.700 1.00 62.28 195 TYR A O 1
ATOM 1521 N N . SER A 1 196 ? -8.571 0.716 -30.080 1.00 56.38 196 SER A N 1
ATOM 1522 C CA . SER A 1 196 ? -8.644 2.045 -30.708 1.00 56.38 196 SER A CA 1
ATOM 1523 C C . SER A 1 196 ? -7.453 2.959 -30.356 1.00 56.38 196 SER A C 1
ATOM 1525 O O . SER A 1 196 ? -7.532 4.170 -30.573 1.00 56.38 196 SER A O 1
ATOM 1527 N N . GLY A 1 197 ? -6.404 2.426 -29.710 1.00 55.12 197 GLY A N 1
ATOM 1528 C CA . GLY A 1 197 ? -5.272 3.194 -29.163 1.00 55.12 197 GLY A CA 1
ATOM 1529 C C . GLY A 1 197 ? -5.640 4.184 -28.044 1.00 55.12 197 GLY A C 1
ATOM 1530 O O . GLY A 1 197 ? -4.896 5.126 -27.786 1.00 55.12 197 GLY A O 1
ATOM 1531 N N . ARG A 1 198 ? -6.829 4.052 -27.429 1.00 52.22 198 ARG A N 1
ATOM 1532 C CA . ARG A 1 198 ? -7.372 5.025 -26.452 1.00 52.22 198 ARG A CA 1
ATOM 1533 C C . ARG A 1 198 ? -7.989 4.419 -25.191 1.00 52.22 198 ARG A C 1
ATOM 1535 O O . ARG A 1 198 ? -8.547 5.155 -24.381 1.00 52.22 198 ARG A O 1
ATOM 1542 N N . LEU A 1 199 ? -7.906 3.105 -24.987 1.00 53.06 199 LEU A N 1
ATOM 1543 C CA . LEU A 1 199 ? -8.306 2.534 -23.701 1.00 53.06 199 LEU A CA 1
ATOM 1544 C C . LEU A 1 199 ? -7.372 3.064 -22.610 1.00 53.06 199 LEU A C 1
ATOM 1546 O O . LEU A 1 199 ? -6.156 3.081 -22.784 1.00 53.06 199 LEU A O 1
ATOM 1550 N N . ALA A 1 200 ? -7.932 3.431 -21.456 1.00 50.72 200 ALA A N 1
ATOM 1551 C CA . ALA A 1 200 ? -7.159 3.820 -20.274 1.00 50.72 200 ALA A CA 1
ATOM 1552 C C . ALA A 1 200 ? -6.069 2.784 -19.908 1.00 50.72 200 ALA A C 1
ATOM 1554 O O . ALA A 1 200 ? -5.043 3.142 -19.339 1.00 50.72 200 ALA A O 1
ATOM 1555 N N . GLY A 1 201 ? -6.255 1.511 -20.289 1.00 49.97 201 GLY A N 1
ATOM 1556 C CA . GLY A 1 201 ? -5.267 0.443 -20.126 1.00 49.97 201 GLY A CA 1
ATOM 1557 C C . GLY A 1 201 ? -3.953 0.657 -20.883 1.00 49.97 201 GLY A C 1
ATOM 1558 O O . GLY A 1 201 ? -2.920 0.195 -20.414 1.00 49.97 201 GLY A O 1
ATOM 1559 N N . ASP A 1 202 ? -3.954 1.403 -21.987 1.00 51.00 202 ASP A N 1
ATOM 1560 C CA . ASP A 1 202 ? -2.772 1.625 -22.826 1.00 51.00 202 ASP A CA 1
ATOM 1561 C C . ASP A 1 202 ? -1.784 2.611 -22.182 1.00 51.00 202 ASP A C 1
ATOM 1563 O O . ASP A 1 202 ? -0.576 2.372 -22.135 1.00 51.00 202 ASP A O 1
ATOM 1567 N N . ALA A 1 203 ? -2.314 3.665 -21.548 1.00 58.69 203 ALA A N 1
ATOM 1568 C CA . ALA A 1 203 ? -1.518 4.611 -20.766 1.00 58.69 203 ALA A CA 1
ATOM 1569 C C . ALA A 1 203 ? -0.824 3.936 -19.569 1.00 58.69 203 ALA A C 1
ATOM 1571 O O . ALA A 1 203 ? 0.256 4.357 -19.158 1.00 58.69 203 ALA A O 1
ATOM 1572 N N . PHE A 1 204 ? -1.433 2.887 -19.006 1.00 69.00 204 PHE A N 1
ATOM 1573 C CA . PHE A 1 204 ? -0.927 2.212 -17.810 1.00 69.00 204 PHE A CA 1
ATOM 1574 C C . PHE A 1 204 ? -0.057 0.989 -18.121 1.00 69.00 204 PHE A C 1
ATOM 1576 O O . PHE A 1 204 ? 0.940 0.773 -17.432 1.00 69.00 204 PHE A O 1
ATOM 1583 N N . ALA A 1 205 ? -0.392 0.209 -19.152 1.00 72.44 205 ALA A N 1
ATOM 1584 C CA . ALA A 1 205 ? 0.406 -0.936 -19.588 1.00 72.44 205 ALA A CA 1
ATOM 1585 C C . ALA A 1 205 ? 1.674 -0.490 -20.332 1.00 72.44 205 ALA A C 1
ATOM 1587 O O . ALA A 1 205 ? 2.749 -1.037 -20.083 1.00 72.44 205 ALA A O 1
ATOM 1588 N N . GLY A 1 206 ? 1.580 0.549 -21.175 1.00 80.56 206 GLY A N 1
ATOM 1589 C CA . GLY A 1 206 ? 2.732 1.119 -21.877 1.00 80.56 206 GLY A CA 1
ATOM 1590 C C . GLY A 1 206 ? 3.808 1.641 -20.924 1.00 80.56 206 GLY A C 1
ATOM 1591 O O . GLY A 1 206 ? 4.996 1.508 -21.197 1.00 80.56 206 GLY A O 1
ATOM 1592 N N . GLU A 1 207 ? 3.415 2.152 -19.754 1.00 86.19 207 GLU A N 1
ATOM 1593 C CA . GLU A 1 207 ? 4.340 2.654 -18.736 1.00 86.19 207 GLU A CA 1
ATOM 1594 C C . GLU A 1 207 ? 5.353 1.594 -18.268 1.00 86.19 207 GLU A C 1
ATOM 1596 O O . GLU A 1 207 ? 6.534 1.909 -18.114 1.00 86.19 207 GLU A O 1
ATOM 1601 N N . ALA A 1 208 ? 4.934 0.335 -18.095 1.00 88.56 208 ALA A N 1
ATOM 1602 C CA . ALA A 1 208 ? 5.848 -0.754 -17.737 1.00 88.56 208 ALA A CA 1
ATOM 1603 C C . ALA A 1 208 ? 6.934 -0.947 -18.807 1.00 88.56 208 ALA A C 1
ATOM 1605 O O . ALA A 1 208 ? 8.117 -1.089 -18.491 1.00 88.56 208 ALA A O 1
ATOM 1606 N N . TRP A 1 209 ? 6.526 -0.906 -20.075 1.00 88.75 209 TRP A N 1
ATOM 1607 C CA . TRP A 1 209 ? 7.395 -1.141 -21.222 1.00 88.75 209 TRP A CA 1
ATOM 1608 C C . TRP A 1 209 ? 8.323 0.027 -21.522 1.00 88.75 209 TRP A C 1
ATOM 1610 O O . TRP A 1 209 ? 9.513 -0.191 -21.736 1.00 88.75 209 TRP A O 1
ATOM 1620 N N . PHE A 1 210 ? 7.828 1.263 -21.446 1.00 89.50 210 PHE A N 1
ATOM 1621 C CA . PHE A 1 210 ? 8.670 2.454 -21.573 1.00 89.50 210 PHE A CA 1
ATOM 1622 C C . PHE A 1 210 ? 9.738 2.502 -20.485 1.00 89.50 210 PHE A C 1
ATOM 1624 O O . PHE A 1 210 ? 10.880 2.872 -20.745 1.00 89.50 210 PHE A O 1
ATOM 1631 N N . ARG A 1 211 ? 9.392 2.085 -19.264 1.00 89.62 211 ARG A N 1
ATOM 1632 C CA . ARG A 1 211 ? 10.360 1.983 -18.172 1.00 89.62 211 ARG A CA 1
ATOM 1633 C C . ARG A 1 211 ? 11.392 0.889 -18.412 1.00 89.62 211 ARG A C 1
ATOM 1635 O O . ARG A 1 211 ? 12.567 1.134 -18.156 1.00 89.62 211 ARG A O 1
ATOM 1642 N N . LEU A 1 212 ? 10.971 -0.279 -18.897 1.00 93.56 212 LEU A N 1
ATOM 1643 C CA . LEU A 1 212 ? 11.886 -1.363 -19.251 1.00 93.56 212 LEU A CA 1
ATOM 1644 C C . LEU A 1 212 ? 12.875 -0.916 -20.332 1.00 93.56 212 LEU A C 1
ATOM 1646 O O . LEU A 1 212 ? 14.077 -1.014 -20.108 1.00 93.56 212 LEU A O 1
ATOM 1650 N N . SER A 1 213 ? 12.380 -0.351 -21.439 1.00 94.44 213 SER A N 1
ATOM 1651 C CA . SER A 1 213 ? 13.223 0.222 -22.500 1.00 94.44 213 SER A CA 1
ATOM 1652 C C . SER A 1 213 ? 14.183 1.262 -21.925 1.00 94.44 213 SER A C 1
ATOM 1654 O O . SER A 1 213 ? 15.387 1.126 -22.091 1.00 94.44 213 SER A O 1
ATOM 1656 N N . ALA A 1 214 ? 13.710 2.212 -21.111 1.00 93.50 214 ALA A N 1
ATOM 1657 C CA . ALA A 1 214 ? 14.592 3.198 -20.486 1.00 93.50 214 ALA A CA 1
ATOM 1658 C C . ALA A 1 214 ? 15.678 2.572 -19.586 1.00 93.50 214 ALA A C 1
ATOM 1660 O O . ALA A 1 214 ? 16.795 3.081 -19.523 1.00 93.50 214 ALA A O 1
ATOM 1661 N N . TRP A 1 215 ? 15.382 1.486 -18.869 1.00 94.75 215 TRP A N 1
ATOM 1662 C CA . TRP A 1 215 ? 16.355 0.798 -18.012 1.00 94.75 215 TRP A CA 1
ATOM 1663 C C . TRP A 1 215 ? 17.386 -0.031 -18.778 1.00 94.75 215 TRP A C 1
ATOM 1665 O O . TRP A 1 215 ? 18.479 -0.263 -18.247 1.00 94.75 215 TRP A O 1
ATOM 1675 N N . THR A 1 216 ? 17.037 -0.479 -19.981 1.00 94.88 216 THR A N 1
ATOM 1676 C CA . THR A 1 216 ? 17.914 -1.239 -20.877 1.00 94.88 216 THR A CA 1
ATOM 1677 C C . THR A 1 216 ? 18.746 -0.308 -21.757 1.00 94.88 216 THR A C 1
ATOM 1679 O O . THR A 1 216 ? 19.961 -0.468 -21.822 1.00 94.88 216 THR A O 1
ATOM 1682 N N . ASP A 1 217 ? 18.121 0.708 -22.350 1.00 96.12 217 ASP A N 1
ATOM 1683 C CA . ASP A 1 217 ? 18.754 1.633 -23.296 1.00 96.12 217 ASP A CA 1
ATOM 1684 C C . ASP A 1 217 ? 19.591 2.707 -22.581 1.00 96.12 217 ASP A C 1
ATOM 1686 O O . ASP A 1 217 ? 20.623 3.150 -23.088 1.00 96.12 217 ASP A O 1
ATOM 1690 N N . LEU A 1 218 ? 19.171 3.127 -21.379 1.00 95.31 218 LEU A N 1
ATOM 1691 C CA . LEU A 1 218 ? 19.827 4.169 -20.579 1.00 95.31 218 LEU A CA 1
ATOM 1692 C C . LEU A 1 218 ? 20.098 3.697 -19.132 1.00 95.31 218 LEU A C 1
ATOM 1694 O O . LEU A 1 218 ? 19.577 4.273 -18.165 1.00 95.31 218 LEU A O 1
ATOM 1698 N N . PRO A 1 219 ? 20.932 2.654 -18.936 1.00 94.50 219 PRO A N 1
ATOM 1699 C CA . PRO A 1 219 ? 21.197 2.091 -17.620 1.00 94.50 219 PRO A CA 1
ATOM 1700 C C . PRO A 1 219 ? 21.975 3.064 -16.726 1.00 94.50 219 PRO A C 1
ATOM 1702 O O . PRO A 1 219 ? 23.006 3.634 -17.105 1.00 94.50 219 PRO A O 1
ATOM 1705 N N . PHE A 1 220 ? 21.525 3.207 -15.481 1.00 95.19 220 PHE A N 1
ATOM 1706 C CA . PHE A 1 220 ? 22.102 4.132 -14.510 1.00 95.19 220 PHE A CA 1
ATOM 1707 C C . PHE A 1 220 ? 22.800 3.394 -13.352 1.00 95.19 220 PHE A C 1
ATOM 1709 O O . PHE A 1 220 ? 22.388 2.289 -12.984 1.00 95.19 220 PHE A O 1
ATOM 1716 N N . PRO A 1 221 ? 23.861 3.980 -12.760 1.00 97.00 221 PRO A N 1
ATOM 1717 C CA . PRO A 1 221 ? 24.479 3.449 -11.545 1.00 97.00 221 PRO A CA 1
ATOM 1718 C C . PRO A 1 221 ? 23.579 3.683 -10.324 1.00 97.00 221 PRO A C 1
ATOM 1720 O O . PRO A 1 221 ? 22.646 4.484 -10.385 1.00 97.00 221 PRO A O 1
ATOM 1723 N N . ALA A 1 222 ? 23.883 3.034 -9.198 1.00 96.69 222 ALA A N 1
ATOM 1724 C CA . ALA A 1 222 ? 23.164 3.229 -7.940 1.00 96.69 222 ALA A CA 1
ATOM 1725 C C . ALA A 1 222 ? 22.941 4.721 -7.620 1.00 96.69 222 ALA A C 1
ATOM 1727 O O . ALA A 1 222 ? 23.868 5.538 -7.593 1.00 96.69 222 ALA A O 1
ATOM 1728 N N . ARG A 1 223 ? 21.686 5.088 -7.364 1.00 95.69 223 ARG A N 1
ATOM 1729 C CA . ARG A 1 223 ? 21.263 6.453 -7.042 1.00 95.69 223 ARG A CA 1
ATOM 1730 C C . ARG A 1 223 ? 21.331 6.650 -5.534 1.00 95.69 223 ARG A C 1
ATOM 1732 O O . ARG A 1 223 ? 20.322 6.570 -4.829 1.00 95.69 223 ARG A O 1
ATOM 1739 N N . PHE A 1 224 ? 22.533 6.942 -5.040 1.00 95.12 224 PHE A N 1
ATOM 1740 C CA . PHE A 1 224 ? 22.786 7.105 -3.606 1.00 95.12 224 PHE A CA 1
ATOM 1741 C C . PHE A 1 224 ? 21.862 8.142 -2.951 1.00 95.12 224 PHE A C 1
ATOM 1743 O O . PHE A 1 224 ? 21.262 7.853 -1.925 1.00 95.12 224 PHE A O 1
ATOM 1750 N N . GLY A 1 225 ? 21.664 9.312 -3.571 1.00 96.25 225 GLY A N 1
ATOM 1751 C CA . GLY A 1 225 ? 20.795 10.358 -3.014 1.00 96.25 225 GLY A CA 1
ATOM 1752 C C . GLY A 1 225 ? 19.329 9.931 -2.852 1.00 96.25 225 GLY A C 1
ATOM 1753 O O . GLY A 1 225 ? 18.713 10.231 -1.833 1.00 96.25 225 GLY A O 1
ATOM 1754 N N . ALA A 1 226 ? 18.789 9.180 -3.816 1.00 95.56 226 ALA A N 1
ATOM 1755 C CA . ALA A 1 226 ? 17.432 8.629 -3.763 1.00 95.56 226 ALA A CA 1
ATOM 1756 C C . ALA A 1 226 ? 17.300 7.555 -2.667 1.00 95.56 226 ALA A C 1
ATOM 1758 O O . ALA A 1 226 ? 16.348 7.541 -1.884 1.00 95.56 226 ALA A O 1
ATOM 1759 N N . THR A 1 227 ? 18.304 6.684 -2.569 1.00 96.69 227 THR A N 1
ATOM 1760 C CA . THR A 1 227 ? 18.364 5.625 -1.552 1.00 96.69 227 THR A CA 1
ATOM 1761 C C . THR A 1 227 ? 18.498 6.213 -0.150 1.00 96.69 227 THR A C 1
ATOM 1763 O O . THR A 1 227 ? 17.753 5.841 0.753 1.00 96.69 227 THR A O 1
ATOM 1766 N N . LEU A 1 228 ? 19.376 7.202 0.026 1.00 97.19 228 LEU A N 1
ATOM 1767 C CA . LEU A 1 228 ? 19.549 7.918 1.285 1.00 97.19 228 LEU A CA 1
ATOM 1768 C C . LEU A 1 228 ? 18.261 8.636 1.698 1.00 97.19 228 LEU A C 1
ATOM 1770 O O . LEU A 1 228 ? 17.859 8.536 2.851 1.00 97.19 228 LEU A O 1
ATOM 1774 N N . ALA A 1 229 ? 17.577 9.303 0.764 1.00 96.31 229 ALA A N 1
ATOM 1775 C CA . ALA A 1 229 ? 16.287 9.936 1.032 1.00 96.31 229 ALA A CA 1
ATOM 1776 C C . ALA A 1 229 ? 15.227 8.923 1.503 1.00 96.31 229 ALA A C 1
ATOM 1778 O O . ALA A 1 229 ? 14.482 9.214 2.437 1.00 96.31 229 ALA A O 1
ATOM 1779 N N . THR A 1 230 ? 15.211 7.720 0.919 1.00 96.69 230 THR A N 1
ATOM 1780 C CA . THR A 1 230 ? 14.352 6.610 1.366 1.00 96.69 230 THR A CA 1
ATOM 1781 C C . THR A 1 230 ? 14.686 6.199 2.800 1.00 96.69 230 THR A C 1
ATOM 1783 O O . THR A 1 230 ? 13.806 6.132 3.656 1.00 96.69 230 THR A O 1
ATOM 1786 N N . VAL A 1 231 ? 15.964 5.977 3.109 1.00 97.25 231 VAL A N 1
ATOM 1787 C CA . VAL A 1 231 ? 16.386 5.598 4.466 1.00 97.25 231 VAL A CA 1
ATOM 1788 C C . VAL A 1 231 ? 16.024 6.688 5.479 1.00 97.25 231 VAL A C 1
ATOM 1790 O O . VAL A 1 231 ? 15.415 6.390 6.506 1.00 97.25 231 VAL A O 1
ATOM 1793 N N . LEU A 1 232 ? 16.328 7.953 5.178 1.00 97.31 232 LEU A N 1
ATOM 1794 C CA . LEU A 1 232 ? 16.035 9.083 6.061 1.00 97.31 232 LEU A CA 1
ATOM 1795 C C . LEU A 1 232 ? 14.530 9.276 6.278 1.00 97.31 232 LEU A C 1
ATOM 1797 O O . LEU A 1 232 ? 14.114 9.469 7.418 1.00 97.31 232 LEU A O 1
ATOM 1801 N N . GLY A 1 233 ? 13.708 9.161 5.231 1.00 95.62 233 GLY A N 1
ATOM 1802 C CA . GLY A 1 233 ? 12.248 9.237 5.353 1.00 95.62 233 GLY A CA 1
ATOM 1803 C C . GLY A 1 233 ? 11.667 8.115 6.220 1.00 95.62 233 GLY A C 1
ATOM 1804 O O . GLY A 1 233 ? 10.772 8.349 7.041 1.00 95.62 233 GLY A O 1
ATOM 1805 N N . GLY A 1 234 ? 12.225 6.905 6.109 1.00 96.75 234 GLY A N 1
ATOM 1806 C CA . GLY A 1 234 ? 11.852 5.765 6.948 1.00 96.75 234 GLY A CA 1
ATOM 1807 C C . GLY A 1 234 ? 12.238 5.940 8.409 1.00 96.75 234 GLY A C 1
ATOM 1808 O O . GLY A 1 234 ? 11.387 5.783 9.287 1.00 96.75 234 GLY A O 1
ATOM 1809 N N . VAL A 1 235 ? 13.485 6.337 8.675 1.00 97.50 235 VAL A N 1
ATOM 1810 C CA . VAL A 1 235 ? 13.966 6.633 10.033 1.00 97.50 235 VAL A CA 1
ATOM 1811 C C . VAL A 1 235 ? 13.145 7.758 10.656 1.00 97.50 235 VAL A C 1
ATOM 1813 O O . VAL A 1 235 ? 12.681 7.622 11.786 1.00 97.50 235 VAL A O 1
ATOM 1816 N N . PHE A 1 236 ? 12.894 8.840 9.919 1.00 96.62 236 PHE A N 1
ATOM 1817 C CA . PHE A 1 236 ? 12.103 9.962 10.412 1.00 96.62 236 PHE A CA 1
ATOM 1818 C C . PHE A 1 236 ? 10.673 9.542 10.772 1.00 96.62 236 PHE A C 1
ATOM 1820 O O . PHE A 1 236 ? 10.194 9.848 11.863 1.00 96.62 236 PHE A O 1
ATOM 1827 N N . THR A 1 237 ? 10.008 8.766 9.912 1.00 95.75 237 THR A N 1
ATOM 1828 C CA . THR A 1 237 ? 8.650 8.261 10.182 1.00 95.75 237 THR A CA 1
ATOM 1829 C C . THR A 1 237 ? 8.616 7.328 11.390 1.00 95.75 237 THR A C 1
ATOM 1831 O O . THR A 1 237 ? 7.716 7.420 12.227 1.00 95.75 237 THR A O 1
ATOM 1834 N N . PHE A 1 238 ? 9.612 6.452 11.516 1.00 95.75 238 PHE A N 1
ATOM 1835 C CA . PHE A 1 238 ? 9.750 5.570 12.668 1.00 95.75 238 PHE A CA 1
ATOM 1836 C C . PHE A 1 238 ? 9.918 6.372 13.965 1.00 95.75 238 PHE A C 1
ATOM 1838 O O . PHE A 1 238 ? 9.193 6.133 14.931 1.00 95.75 238 PHE A O 1
ATOM 1845 N N . LEU A 1 239 ? 10.801 7.377 13.970 1.00 96.06 239 LEU A N 1
ATOM 1846 C CA . LEU A 1 239 ? 11.004 8.272 15.110 1.00 96.06 239 LEU A CA 1
ATOM 1847 C C . LEU A 1 239 ? 9.726 9.035 15.464 1.00 96.06 239 LEU A C 1
ATOM 1849 O O . LEU A 1 239 ? 9.352 9.062 16.633 1.00 96.06 239 LEU A O 1
ATOM 1853 N N . LEU A 1 240 ? 9.006 9.582 14.479 1.00 94.50 240 LEU A N 1
ATOM 1854 C CA . LEU A 1 240 ? 7.709 10.224 14.714 1.00 94.50 240 LEU A CA 1
ATOM 1855 C C . LEU A 1 240 ? 6.723 9.279 15.406 1.00 94.50 240 LEU A C 1
ATOM 1857 O O . LEU A 1 240 ? 6.025 9.688 16.332 1.00 94.50 240 LEU A O 1
ATOM 1861 N N . GLY A 1 241 ? 6.675 8.016 14.984 1.00 92.81 241 GLY A N 1
ATOM 1862 C CA . GLY A 1 241 ? 5.827 7.003 15.602 1.00 92.81 241 GLY A CA 1
ATOM 1863 C C . GLY A 1 241 ? 6.223 6.658 17.038 1.00 92.81 241 GLY A C 1
ATOM 1864 O O . GLY A 1 241 ? 5.352 6.527 17.900 1.00 92.81 241 GLY A O 1
ATOM 1865 N N . VAL A 1 242 ? 7.523 6.562 17.323 1.00 94.31 242 VAL A N 1
ATOM 1866 C CA . VAL A 1 242 ? 8.040 6.346 18.685 1.00 94.31 242 VAL A CA 1
ATOM 1867 C C . VAL A 1 242 ? 7.726 7.530 19.584 1.00 94.31 242 VAL A C 1
ATOM 1869 O O . VAL A 1 242 ? 7.158 7.341 20.656 1.00 94.31 242 VAL A O 1
ATOM 1872 N N . LEU A 1 243 ? 8.045 8.746 19.141 1.00 94.44 243 LEU A N 1
ATOM 1873 C CA . LEU A 1 243 ? 7.799 9.968 19.902 1.00 94.44 243 LEU A CA 1
ATOM 1874 C C . LEU A 1 243 ? 6.310 10.135 20.197 1.00 94.44 243 LEU A C 1
ATOM 1876 O O . LEU A 1 243 ? 5.943 10.423 21.331 1.00 94.44 243 LEU A O 1
ATOM 1880 N N . ARG A 1 244 ? 5.444 9.847 19.221 1.00 90.62 244 ARG A N 1
ATOM 1881 C CA . ARG A 1 244 ? 3.990 9.879 19.409 1.00 90.62 244 ARG A CA 1
ATOM 1882 C C . ARG A 1 244 ? 3.490 8.857 20.432 1.00 90.62 244 ARG A C 1
ATOM 1884 O O . ARG A 1 244 ? 2.529 9.133 21.139 1.00 90.62 244 ARG A O 1
ATOM 1891 N N . ARG A 1 245 ? 4.116 7.680 20.520 1.00 88.75 245 ARG A N 1
ATOM 1892 C CA . ARG A 1 245 ? 3.780 6.675 21.542 1.00 88.75 245 ARG A CA 1
ATOM 1893 C C . ARG A 1 245 ? 4.298 7.071 22.928 1.00 88.75 245 ARG A C 1
ATOM 1895 O O . ARG A 1 245 ? 3.638 6.773 23.918 1.00 88.75 245 ARG A O 1
ATOM 1902 N N . SER A 1 246 ? 5.471 7.692 22.996 1.00 90.81 246 SER A N 1
ATOM 1903 C CA . SER A 1 246 ? 6.129 8.054 24.256 1.00 90.81 246 SER A CA 1
ATOM 1904 C C . SER A 1 246 ? 5.585 9.345 24.874 1.00 90.81 246 SER A C 1
ATOM 1906 O O . SER A 1 246 ? 5.555 9.467 26.095 1.00 90.81 246 SER A O 1
ATOM 1908 N N . PHE A 1 247 ? 5.141 10.300 24.054 1.00 92.81 247 PHE A N 1
ATOM 1909 C CA . PHE A 1 247 ? 4.678 11.617 24.491 1.00 92.81 247 PHE A CA 1
ATOM 1910 C C . PHE A 1 247 ? 3.209 11.838 24.117 1.00 92.81 247 PHE A C 1
ATOM 1912 O O . PHE A 1 247 ? 2.860 11.958 22.945 1.00 92.81 247 PHE A O 1
ATOM 1919 N N . THR A 1 248 ? 2.343 11.974 25.122 1.00 85.94 248 THR A N 1
ATOM 1920 C CA . THR A 1 248 ? 0.892 12.174 24.936 1.00 85.94 248 THR A CA 1
ATOM 1921 C C . THR A 1 248 ? 0.524 13.529 24.322 1.00 85.94 248 THR A C 1
ATOM 1923 O O . THR A 1 248 ? -0.543 13.657 23.729 1.00 85.94 248 THR A O 1
ATOM 1926 N N . TRP A 1 249 ? 1.399 14.534 24.431 1.00 89.50 249 TRP A N 1
ATOM 1927 C CA . TRP A 1 249 ? 1.200 15.877 23.869 1.00 89.50 249 TRP A CA 1
ATOM 1928 C C . TRP A 1 249 ? 1.711 16.022 22.425 1.00 89.50 249 TRP A C 1
ATOM 1930 O O . TRP A 1 249 ? 1.547 17.079 21.816 1.00 89.50 249 TRP A O 1
ATOM 1940 N N . TRP A 1 250 ? 2.346 14.989 21.863 1.00 88.94 250 TRP A N 1
ATOM 1941 C CA . TRP A 1 250 ? 3.011 15.082 20.566 1.00 88.94 250 TRP A CA 1
ATOM 1942 C C . TRP A 1 250 ? 2.014 15.210 19.410 1.00 88.94 250 TRP A C 1
ATOM 1944 O O . TRP A 1 250 ? 1.230 14.303 19.120 1.00 88.94 250 TRP A O 1
ATOM 1954 N N . VAL A 1 251 ? 2.067 16.342 18.706 1.00 86.25 251 VAL A N 1
ATOM 1955 C CA . VAL A 1 251 ? 1.098 16.670 17.649 1.00 86.25 251 VAL A CA 1
ATOM 1956 C C . VAL A 1 251 ? 1.451 15.994 16.320 1.00 86.25 251 VAL A C 1
ATOM 1958 O O . VAL A 1 251 ? 0.552 15.580 15.584 1.00 86.25 251 VAL A O 1
ATOM 1961 N N . PHE A 1 252 ? 2.743 15.816 16.015 1.00 89.06 252 PHE A N 1
ATOM 1962 C CA . PHE A 1 252 ? 3.173 15.284 14.720 1.00 89.06 252 PHE A CA 1
ATOM 1963 C C . PHE A 1 252 ? 2.797 13.807 14.549 1.00 89.06 252 PHE A C 1
ATOM 1965 O O . PHE A 1 252 ? 2.974 12.978 15.447 1.00 89.06 252 PHE A O 1
ATOM 1972 N N . HIS A 1 253 ? 2.255 13.478 13.377 1.00 87.25 253 HIS A N 1
ATOM 1973 C CA . HIS A 1 253 ? 1.739 12.149 13.071 1.00 87.25 253 HIS A CA 1
ATOM 1974 C C . HIS A 1 253 ? 2.571 11.483 11.965 1.00 87.25 253 HIS A C 1
ATOM 1976 O O . HIS A 1 253 ? 2.691 12.079 10.891 1.00 87.25 253 HIS A O 1
ATOM 1982 N N . PRO A 1 254 ? 3.078 10.245 12.155 1.00 90.00 254 PRO A N 1
ATOM 1983 C CA . PRO A 1 254 ? 3.834 9.537 11.116 1.00 90.00 254 PRO A CA 1
ATOM 1984 C C . PRO A 1 254 ? 3.021 9.364 9.823 1.00 90.00 254 PRO A C 1
ATOM 1986 O O . PRO A 1 254 ? 3.499 9.690 8.743 1.00 90.00 254 PRO A O 1
ATOM 1989 N N . VAL A 1 255 ? 1.752 8.952 9.932 1.00 88.19 255 VAL A N 1
ATOM 1990 C CA . VAL A 1 255 ? 0.825 8.866 8.784 1.00 88.19 255 VAL A CA 1
ATOM 1991 C C . VAL A 1 255 ? 0.644 10.201 8.043 1.00 88.19 255 VAL A C 1
ATOM 1993 O O . VAL A 1 255 ? 0.642 10.231 6.814 1.00 88.19 255 VAL A O 1
ATOM 1996 N N . GLY A 1 256 ? 0.527 11.321 8.764 1.00 86.44 256 GLY A N 1
ATOM 1997 C CA . GLY A 1 256 ? 0.418 12.642 8.136 1.00 86.44 256 GLY A CA 1
ATOM 1998 C C . GLY A 1 256 ? 1.635 12.969 7.265 1.00 86.44 256 GLY A C 1
ATOM 1999 O O . GLY A 1 256 ? 1.477 13.402 6.128 1.00 86.44 256 GLY A O 1
ATOM 2000 N N . TYR A 1 257 ? 2.842 12.679 7.763 1.00 88.62 257 TYR A N 1
ATOM 2001 C CA . TYR A 1 257 ? 4.090 12.883 7.020 1.00 88.62 257 TYR A CA 1
ATOM 2002 C C . TYR A 1 257 ? 4.164 12.061 5.721 1.00 88.62 257 TYR A C 1
ATOM 2004 O O . TYR A 1 257 ? 4.569 12.585 4.690 1.00 88.62 257 TYR A O 1
ATOM 2012 N N . ILE A 1 258 ? 3.739 10.796 5.728 1.00 87.50 258 ILE A N 1
ATOM 2013 C CA . ILE A 1 258 ? 3.848 9.940 4.529 1.00 87.50 258 ILE A CA 1
ATOM 2014 C C . ILE A 1 258 ? 2.740 10.195 3.499 1.00 87.50 258 ILE A C 1
ATOM 2016 O O . ILE A 1 258 ? 2.954 10.054 2.298 1.00 87.50 258 ILE A O 1
ATOM 2020 N N . THR A 1 259 ? 1.551 10.610 3.939 1.00 82.75 259 THR A N 1
ATOM 2021 C CA . THR A 1 259 ? 0.416 10.880 3.037 1.00 82.75 259 THR A CA 1
ATOM 2022 C C . THR A 1 259 ? 0.463 12.266 2.391 1.00 82.75 259 THR A C 1
ATOM 2024 O O . THR A 1 259 ? -0.137 12.446 1.327 1.00 82.75 259 THR A O 1
ATOM 2027 N N . CYS A 1 260 ? 1.193 13.230 2.973 1.00 81.06 260 CYS A N 1
ATOM 2028 C CA . CYS A 1 260 ? 1.192 14.629 2.523 1.00 81.06 260 CYS A CA 1
ATOM 2029 C C . CYS A 1 260 ? 1.715 14.832 1.092 1.00 81.06 260 CYS A C 1
ATOM 2031 O O . CYS A 1 260 ? 1.343 15.788 0.419 1.00 81.06 260 CYS A O 1
ATOM 2033 N N . SER A 1 261 ? 2.559 13.915 0.623 1.00 76.81 261 SER A N 1
ATOM 2034 C CA . SER A 1 261 ? 3.227 13.967 -0.679 1.00 76.81 261 SER A CA 1
ATOM 2035 C C . SER A 1 261 ? 2.481 13.241 -1.801 1.00 76.81 261 SER A C 1
ATOM 2037 O O . SER A 1 261 ? 2.922 13.281 -2.950 1.00 76.81 261 SER A O 1
ATOM 2039 N N . SER A 1 262 ? 1.367 12.573 -1.491 1.00 76.88 262 SER A N 1
ATOM 2040 C CA . SER A 1 262 ? 0.612 11.805 -2.481 1.00 76.88 262 SER A CA 1
ATOM 2041 C C . SER A 1 262 ? -0.129 12.714 -3.467 1.00 76.88 262 SER A C 1
ATOM 2043 O O . SER A 1 262 ? -0.596 13.799 -3.108 1.00 76.88 262 SER A O 1
ATOM 2045 N N . TRP A 1 263 ? -0.291 12.249 -4.710 1.00 76.38 263 TRP A N 1
ATOM 2046 C CA . TRP A 1 263 ? -1.095 12.945 -5.723 1.00 76.38 263 TRP A CA 1
ATOM 2047 C C . TRP A 1 263 ? -2.516 13.215 -5.219 1.00 76.38 263 TRP A C 1
ATOM 2049 O O . TRP A 1 263 ? -3.044 14.313 -5.383 1.00 76.38 263 TRP A O 1
ATOM 2059 N N . SER A 1 264 ? -3.109 12.241 -4.527 1.00 75.69 264 SER A N 1
ATOM 2060 C CA . SER A 1 264 ? -4.439 12.389 -3.945 1.00 75.69 264 SER A CA 1
ATOM 2061 C C . SER A 1 264 ? -4.489 13.500 -2.900 1.00 75.69 264 SER A C 1
ATOM 2063 O O . SER A 1 264 ? -5.412 14.308 -2.920 1.00 75.69 264 SER A O 1
ATOM 2065 N N . MET A 1 265 ? -3.481 13.617 -2.029 1.00 81.06 265 MET A N 1
ATOM 2066 C CA . MET A 1 265 ? -3.442 14.706 -1.051 1.00 81.06 265 MET A CA 1
ATOM 2067 C C . MET A 1 265 ? -3.320 16.080 -1.721 1.00 81.06 265 MET A C 1
ATOM 2069 O O . MET A 1 265 ? -3.966 17.025 -1.276 1.00 81.06 265 MET A O 1
ATOM 2073 N N . GLN A 1 266 ? -2.589 16.200 -2.835 1.00 82.00 266 GLN A N 1
ATOM 2074 C CA . GLN A 1 266 ? -2.527 17.457 -3.599 1.00 82.00 266 GLN A CA 1
ATOM 2075 C C . GLN A 1 266 ? -3.897 17.907 -4.127 1.00 82.00 266 GLN A C 1
ATOM 2077 O O . GLN A 1 266 ? -4.111 19.101 -4.324 1.00 82.00 266 GLN A O 1
ATOM 2082 N N . LYS A 1 267 ? -4.828 16.975 -4.351 1.00 82.38 267 LYS A N 1
ATOM 2083 C CA . LYS A 1 267 ? -6.204 17.278 -4.770 1.00 82.38 267 LYS A CA 1
ATOM 2084 C C . LYS A 1 267 ? -7.149 17.477 -3.584 1.00 82.38 267 LYS A C 1
ATOM 2086 O O . LYS A 1 267 ? -8.036 18.319 -3.652 1.00 82.38 267 LYS A O 1
ATOM 2091 N N . LEU A 1 268 ? -6.946 16.726 -2.502 1.00 84.00 268 LEU A N 1
ATOM 2092 C CA . LEU A 1 268 ? -7.876 16.649 -1.374 1.00 84.00 268 LEU A CA 1
ATOM 2093 C C . LEU A 1 268 ? -7.557 17.604 -0.218 1.00 84.00 268 LEU A C 1
ATOM 2095 O O . LEU A 1 268 ? -8.413 17.786 0.646 1.00 84.00 268 LEU A O 1
ATOM 2099 N N . TRP A 1 269 ? -6.368 18.218 -0.169 1.00 86.19 269 TRP A N 1
ATOM 2100 C CA . TRP A 1 269 ? -5.948 19.024 0.988 1.00 86.19 269 TRP A CA 1
ATOM 2101 C C . TRP A 1 269 ? -6.948 20.135 1.332 1.00 86.19 269 TRP A C 1
ATOM 2103 O O . TRP A 1 269 ? -7.235 20.355 2.507 1.00 86.19 269 TRP A O 1
ATOM 2113 N N . PHE A 1 270 ? -7.513 20.806 0.322 1.00 89.56 270 PHE A N 1
ATOM 2114 C CA . PHE A 1 270 ? -8.462 21.894 0.545 1.00 89.56 270 PHE A CA 1
ATOM 2115 C C . PHE A 1 270 ? -9.816 21.369 1.034 1.00 89.56 270 PHE A C 1
ATOM 2117 O O . PHE A 1 270 ? -10.393 21.930 1.961 1.00 89.56 270 PHE A O 1
ATOM 2124 N N . SER A 1 271 ? -10.284 20.235 0.506 1.00 88.31 271 SER A N 1
ATOM 2125 C CA . SER A 1 271 ? -11.486 19.556 1.005 1.00 88.31 271 SER A CA 1
ATOM 2126 C C . SER A 1 271 ? -11.312 19.092 2.454 1.00 88.31 271 SER A C 1
ATOM 2128 O O . SER A 1 271 ? -12.215 19.267 3.272 1.00 88.31 271 SER A O 1
ATOM 2130 N N . PHE A 1 272 ? -10.132 18.573 2.814 1.00 86.56 272 PHE A N 1
ATOM 2131 C CA . PHE A 1 272 ? -9.805 18.256 4.207 1.00 86.56 272 PHE A CA 1
ATOM 2132 C C . PHE A 1 272 ? -9.749 19.499 5.087 1.00 86.56 272 PHE A C 1
ATOM 2134 O O . PHE A 1 272 ? -10.220 19.448 6.221 1.00 86.56 272 PHE A O 1
ATOM 2141 N N . PHE A 1 273 ? -9.225 20.614 4.577 1.00 90.25 273 PHE A N 1
ATOM 2142 C CA . PHE A 1 273 ? -9.234 21.885 5.292 1.00 90.25 273 PHE A CA 1
ATOM 2143 C C . PHE A 1 273 ? -10.665 22.373 5.557 1.00 90.25 273 PHE A C 1
ATOM 2145 O O . PHE A 1 273 ? -10.974 22.716 6.696 1.00 90.25 273 PHE A O 1
ATOM 2152 N N . ILE A 1 274 ? -11.559 22.324 4.562 1.00 93.31 274 ILE A N 1
ATOM 2153 C CA . ILE A 1 274 ? -12.981 22.667 4.731 1.00 93.31 274 ILE A CA 1
ATOM 2154 C C . ILE A 1 274 ? -13.643 21.735 5.751 1.00 93.31 274 ILE A C 1
ATOM 2156 O O . ILE A 1 274 ? -14.300 22.209 6.676 1.00 93.31 274 ILE A O 1
ATOM 2160 N N . GLY A 1 275 ? -13.451 20.419 5.627 1.00 91.06 275 GLY A N 1
ATOM 2161 C CA . GLY A 1 275 ? -14.017 19.443 6.561 1.00 91.06 275 GLY A CA 1
ATOM 2162 C C . GLY A 1 275 ? -13.511 19.639 7.993 1.00 91.06 275 GLY A C 1
ATOM 2163 O O . GLY A 1 275 ? -14.290 19.592 8.947 1.00 91.06 275 GLY A O 1
ATOM 2164 N N . TRP A 1 276 ? -12.217 19.926 8.156 1.00 91.69 276 TRP A N 1
ATOM 2165 C CA . TRP A 1 276 ? -11.623 20.281 9.442 1.00 91.69 276 TRP A CA 1
ATOM 2166 C C . TRP A 1 276 ? -12.205 21.584 9.995 1.00 91.69 276 TRP A C 1
ATOM 2168 O O . TRP A 1 276 ? -12.621 21.599 11.152 1.00 91.69 276 TRP A O 1
ATOM 2178 N N . ALA A 1 277 ? -12.292 22.644 9.187 1.00 95.12 277 ALA A N 1
ATOM 2179 C CA . ALA A 1 277 ? -12.836 23.934 9.599 1.00 95.12 277 ALA A CA 1
ATOM 2180 C C . ALA A 1 277 ? -14.303 23.798 10.032 1.00 95.12 277 ALA A C 1
ATOM 2182 O O . ALA A 1 277 ? -14.659 24.212 11.133 1.00 95.12 277 ALA A O 1
ATOM 2183 N N . ALA A 1 278 ? -15.127 23.113 9.235 1.00 93.88 278 ALA A N 1
ATOM 2184 C CA . ALA A 1 278 ? -16.517 22.824 9.570 1.00 93.88 278 ALA A CA 1
ATOM 2185 C C . ALA A 1 278 ? -16.627 22.023 10.875 1.00 93.88 278 ALA A C 1
ATOM 2187 O O . ALA A 1 278 ? -17.386 22.396 11.772 1.00 93.88 278 ALA A O 1
ATOM 2188 N N . ARG A 1 279 ? -15.818 20.967 11.041 1.00 91.75 279 ARG A N 1
ATOM 2189 C CA . ARG A 1 279 ? -15.772 20.182 12.283 1.00 91.75 279 ARG A CA 1
ATOM 2190 C C . ARG A 1 279 ? -15.378 21.044 13.480 1.00 91.75 279 ARG A C 1
ATOM 2192 O O . ARG A 1 279 ? -15.991 20.918 14.540 1.00 91.75 279 ARG A O 1
ATOM 2199 N N . VAL A 1 280 ? -14.360 21.892 13.347 1.00 94.06 280 VAL A N 1
ATOM 2200 C CA . VAL A 1 280 ? -13.911 22.789 14.419 1.00 94.06 280 VAL A CA 1
ATOM 2201 C C . VAL A 1 280 ? -15.027 23.759 14.781 1.00 94.06 280 VAL A C 1
ATOM 2203 O O . VAL A 1 280 ? -15.339 23.873 15.960 1.00 94.06 280 VAL A O 1
ATOM 2206 N N . CYS A 1 281 ? -15.688 24.375 13.802 1.00 94.50 281 CYS A N 1
ATOM 2207 C CA . CYS A 1 281 ? -16.791 25.296 14.050 1.00 94.50 281 CYS A CA 1
ATOM 2208 C C . CYS A 1 281 ? -17.964 24.612 14.768 1.00 94.50 281 CYS A C 1
ATOM 2210 O O . CYS A 1 281 ? -18.431 25.101 15.797 1.00 94.50 281 CYS A O 1
ATOM 2212 N N . ILE A 1 282 ? -18.395 23.446 14.281 1.00 94.62 282 ILE A N 1
ATOM 2213 C CA . ILE A 1 282 ? -19.506 22.686 14.869 1.00 94.62 282 ILE A CA 1
ATOM 2214 C C . ILE A 1 282 ? -19.171 22.244 16.297 1.00 94.62 282 ILE A C 1
ATOM 2216 O O . ILE A 1 282 ? -19.985 22.406 17.201 1.00 94.62 282 ILE A O 1
ATOM 2220 N N . THR A 1 283 ? -17.966 21.715 16.525 1.00 93.50 283 THR A N 1
ATOM 2221 C CA . THR A 1 283 ? -17.594 21.168 17.840 1.00 93.50 283 THR A CA 1
ATOM 2222 C C . THR A 1 283 ? -17.230 22.244 18.863 1.00 93.50 283 THR A C 1
ATOM 2224 O O . THR A 1 283 ? -17.548 22.072 20.037 1.00 93.50 283 THR A O 1
ATOM 2227 N N . ARG A 1 284 ? -16.599 23.353 18.449 1.00 92.69 284 ARG A N 1
ATOM 2228 C CA . ARG A 1 284 ? -16.220 24.465 19.342 1.00 92.69 284 ARG A CA 1
ATOM 2229 C C . ARG A 1 284 ? -17.389 25.388 19.669 1.00 92.69 284 ARG A C 1
ATOM 2231 O O . ARG A 1 284 ? -17.495 25.794 20.819 1.00 92.69 284 ARG A O 1
ATOM 2238 N N . TYR A 1 285 ? -18.231 25.726 18.689 1.00 93.75 285 TYR A N 1
ATOM 2239 C CA . TYR A 1 285 ? -19.294 26.724 18.871 1.00 93.75 285 TYR A CA 1
ATOM 2240 C C . TYR A 1 285 ? -20.689 26.107 19.008 1.00 93.75 285 TYR A C 1
ATOM 2242 O O . TYR A 1 285 ? -21.517 26.643 19.734 1.00 93.75 285 TYR A O 1
ATOM 2250 N N . GLY A 1 286 ? -20.962 24.981 18.343 1.00 89.12 286 GLY A N 1
ATOM 2251 C CA . GLY A 1 286 ? -22.284 24.342 18.361 1.00 89.12 286 GLY A CA 1
ATOM 2252 C C . GLY A 1 286 ? -22.472 23.262 19.438 1.00 89.12 286 GLY A C 1
ATOM 2253 O O . GLY A 1 286 ? -23.599 22.853 19.731 1.00 89.12 286 GLY A O 1
ATOM 2254 N N . GLY A 1 287 ? -21.381 22.782 20.040 1.00 91.12 287 GLY A N 1
ATOM 2255 C CA . GLY A 1 287 ? -21.413 21.729 21.053 1.00 91.12 287 GLY A CA 1
ATOM 2256 C C . GLY A 1 287 ? -21.962 20.388 20.538 1.00 91.12 287 GLY A C 1
ATOM 2257 O O . GLY A 1 287 ? -22.046 20.125 19.337 1.00 91.12 287 GLY A O 1
ATOM 2258 N N . ARG A 1 288 ? -22.339 19.497 21.466 1.00 91.06 288 ARG A N 1
ATOM 2259 C CA . ARG A 1 288 ? -22.792 18.131 21.136 1.00 91.06 288 ARG A CA 1
ATOM 2260 C C . ARG A 1 288 ? -24.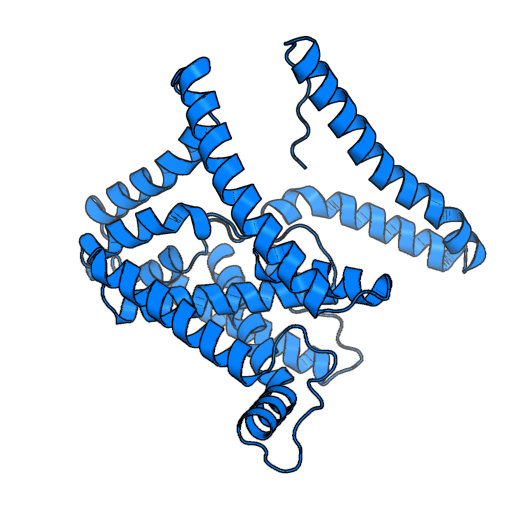074 18.110 20.296 1.00 91.06 288 ARG A C 1
ATOM 2262 O O . ARG A 1 288 ? -24.191 17.264 19.417 1.00 91.06 288 ARG A O 1
ATOM 2269 N N . SER A 1 289 ? -25.016 19.016 20.565 1.00 91.56 289 SER A N 1
ATOM 2270 C CA . SER A 1 289 ? -26.306 19.052 19.862 1.00 91.56 289 SER A CA 1
ATOM 2271 C C . SER A 1 289 ? -26.124 19.372 18.376 1.00 91.56 289 SER A C 1
ATOM 2273 O O . SER A 1 289 ? -26.578 18.612 17.523 1.00 91.56 289 SER A O 1
ATOM 2275 N N . ALA A 1 290 ? -25.351 20.419 18.056 1.00 92.12 290 ALA A N 1
ATOM 2276 C CA . ALA A 1 290 ? -25.040 20.760 16.670 1.00 92.12 290 ALA A CA 1
ATOM 2277 C C . ALA A 1 290 ? -24.242 19.655 15.967 1.00 92.12 290 ALA A C 1
ATOM 2279 O O . ALA A 1 290 ? -24.478 19.382 14.795 1.00 92.12 290 ALA A O 1
ATOM 2280 N N . TYR A 1 291 ? -23.327 18.987 16.680 1.00 92.94 291 TYR A N 1
ATOM 2281 C CA . TYR A 1 291 ? -22.597 17.848 16.127 1.00 92.94 291 TYR A CA 1
ATOM 2282 C C . TYR A 1 291 ? -23.538 16.721 15.695 1.00 92.94 291 TYR A C 1
ATOM 2284 O O . TYR A 1 291 ? -23.454 16.271 14.557 1.00 92.94 291 TYR A O 1
ATOM 2292 N N . VAL A 1 292 ? -24.463 16.303 16.565 1.00 93.12 292 VAL A N 1
ATOM 2293 C CA . VAL A 1 292 ? -25.439 15.249 16.240 1.00 93.12 292 VAL A CA 1
ATOM 2294 C C . VAL A 1 292 ? -26.359 15.685 15.097 1.00 93.12 292 VAL A C 1
ATOM 2296 O O . VAL A 1 292 ? -26.601 14.898 14.184 1.00 93.12 292 VAL A O 1
ATOM 2299 N N . ALA A 1 293 ? -26.807 16.943 15.094 1.00 93.44 293 ALA A N 1
ATOM 2300 C CA . ALA A 1 293 ? -27.644 17.495 14.028 1.00 93.44 293 ALA A CA 1
ATOM 2301 C C . ALA A 1 293 ? -26.924 17.589 12.668 1.00 93.44 293 ALA A C 1
ATOM 2303 O O . ALA A 1 293 ? -27.572 17.516 11.628 1.00 93.44 293 ALA A O 1
ATOM 2304 N N . ALA A 1 294 ? -25.595 17.725 12.656 1.00 93.88 294 ALA A N 1
ATOM 2305 C CA . ALA A 1 294 ? -24.806 17.811 11.430 1.00 93.88 294 ALA A CA 1
ATOM 2306 C C . ALA A 1 294 ? -24.472 16.442 10.807 1.00 93.88 294 ALA A C 1
ATOM 2308 O O . ALA A 1 294 ? -24.153 16.386 9.619 1.00 93.88 294 ALA A O 1
ATOM 2309 N N . ILE A 1 295 ? -24.549 15.337 11.565 1.00 92.38 295 ILE A N 1
ATOM 2310 C CA . ILE A 1 295 ? -24.229 13.985 11.063 1.00 92.38 295 ILE A CA 1
ATOM 2311 C C . ILE A 1 295 ? -25.011 13.644 9.778 1.00 92.38 295 ILE A C 1
ATOM 2313 O O . ILE A 1 295 ? -24.362 13.271 8.796 1.00 92.38 295 ILE A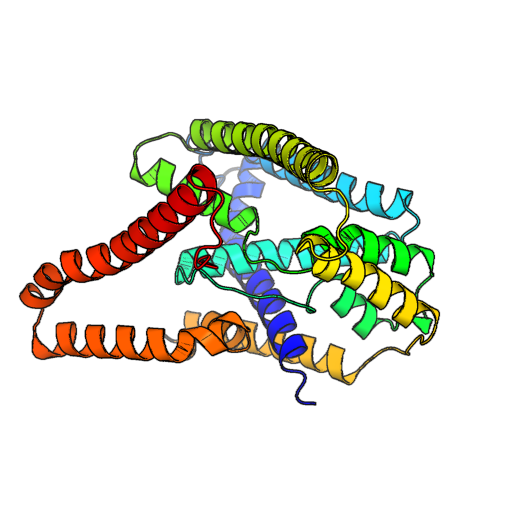 O 1
ATOM 2317 N N . PRO A 1 296 ? -26.350 13.813 9.712 1.00 94.44 296 PRO A N 1
ATOM 2318 C CA . PRO A 1 296 ? -27.114 13.493 8.507 1.00 94.44 296 PRO A CA 1
ATOM 2319 C C . PRO A 1 296 ? -26.689 14.307 7.283 1.00 94.44 296 PRO A C 1
ATOM 2321 O O . PRO A 1 296 ? -26.693 13.775 6.179 1.00 94.44 296 PRO A O 1
ATOM 2324 N N . PHE A 1 297 ? -26.276 15.568 7.461 1.00 94.44 297 PHE A N 1
ATOM 2325 C CA . PHE A 1 297 ? -25.800 16.412 6.362 1.00 94.44 297 PHE A CA 1
ATOM 2326 C C . PHE A 1 297 ? -24.513 15.856 5.742 1.00 94.44 297 PHE A C 1
ATOM 2328 O O . PHE A 1 297 ? -24.448 15.668 4.530 1.00 94.44 297 PHE A O 1
ATOM 2335 N N . PHE A 1 298 ? -23.504 15.533 6.557 1.00 92.06 298 PHE A N 1
ATOM 2336 C CA . PHE A 1 298 ? -22.246 14.978 6.045 1.00 92.06 298 PHE A CA 1
ATOM 2337 C C . PHE A 1 298 ? -22.418 13.569 5.473 1.00 92.06 298 PHE A C 1
ATOM 2339 O O . PHE A 1 298 ? -21.822 13.255 4.445 1.00 92.06 298 PHE A O 1
ATOM 2346 N N . MET A 1 299 ? -23.265 12.737 6.087 1.00 91.62 299 MET A N 1
ATOM 2347 C CA . MET A 1 299 ? -23.647 11.449 5.500 1.00 91.62 299 MET A CA 1
ATOM 2348 C C . MET A 1 299 ? -24.367 11.638 4.159 1.00 91.62 299 MET A C 1
ATOM 2350 O O . MET A 1 299 ? -24.101 10.899 3.217 1.00 91.62 299 MET A O 1
ATOM 2354 N N . GLY A 1 300 ? -25.230 12.652 4.057 1.00 94.06 300 GLY A N 1
ATOM 2355 C CA . GLY A 1 300 ? -25.926 13.029 2.831 1.00 94.06 300 GLY A CA 1
ATOM 2356 C C . GLY A 1 300 ? -24.992 13.535 1.733 1.00 94.06 300 GLY A C 1
ATOM 2357 O O . GLY A 1 300 ? -25.207 13.195 0.578 1.00 94.06 300 GLY A O 1
ATOM 2358 N N . LEU A 1 301 ? -23.929 14.276 2.072 1.00 91.25 301 LEU A N 1
ATOM 2359 C CA . LEU A 1 301 ? -22.898 14.685 1.109 1.00 91.25 301 LEU A CA 1
ATOM 2360 C C . LEU A 1 301 ? -22.187 13.473 0.499 1.00 91.25 301 LEU A C 1
ATOM 2362 O O . LEU A 1 301 ? -22.093 13.372 -0.721 1.00 91.25 301 LEU A O 1
ATOM 2366 N N . VAL A 1 302 ? -21.745 12.537 1.346 1.00 88.69 302 VAL A N 1
ATOM 2367 C CA . VAL A 1 302 ? -21.085 11.299 0.898 1.00 88.69 302 VAL A CA 1
ATOM 2368 C C . VAL A 1 302 ? -22.041 10.461 0.049 1.00 88.69 302 VAL A C 1
ATOM 2370 O O . VAL A 1 302 ? -21.689 10.029 -1.044 1.00 88.69 302 VAL A O 1
ATOM 2373 N N . LEU A 1 303 ? -23.275 10.257 0.518 1.00 91.38 303 LEU A N 1
ATOM 2374 C CA . LEU A 1 303 ? -24.282 9.501 -0.224 1.00 91.38 303 LEU A CA 1
ATOM 2375 C C . LEU A 1 303 ? -24.635 10.179 -1.554 1.00 91.38 303 LEU A C 1
ATOM 2377 O O . LEU A 1 303 ? -24.780 9.497 -2.563 1.00 91.38 303 LEU A O 1
ATOM 2381 N N . GLY A 1 304 ? -24.749 11.507 -1.570 1.00 91.25 304 GLY A N 1
ATOM 2382 C CA . GLY A 1 304 ? -25.058 12.293 -2.760 1.00 91.25 304 GLY A CA 1
ATOM 2383 C C . GLY A 1 304 ? -24.001 12.141 -3.849 1.00 91.25 304 GLY A C 1
ATOM 2384 O O . GLY A 1 304 ? -24.358 11.945 -5.008 1.00 91.25 304 GLY A O 1
ATOM 2385 N N . GLU A 1 305 ? -22.719 12.145 -3.480 1.00 87.00 305 GLU A N 1
ATOM 2386 C CA . GLU A 1 305 ? -21.613 11.882 -4.407 1.00 87.00 305 GLU A CA 1
ATOM 2387 C C . GLU A 1 305 ? -21.750 10.501 -5.067 1.00 87.00 305 GLU A C 1
ATOM 2389 O O . GLU A 1 305 ? -21.739 10.396 -6.297 1.00 87.00 305 GLU A O 1
ATOM 2394 N N . PHE A 1 306 ? -21.993 9.451 -4.271 1.00 86.75 306 PHE A N 1
ATOM 2395 C CA . PHE A 1 306 ? -22.210 8.099 -4.795 1.00 86.75 306 PHE A CA 1
ATOM 2396 C C . PHE A 1 306 ? -23.458 7.995 -5.676 1.00 86.75 306 PHE A C 1
ATOM 2398 O O . PHE A 1 306 ? -23.406 7.365 -6.733 1.00 86.75 306 PHE A O 1
ATOM 2405 N N . VAL A 1 307 ? -24.574 8.603 -5.266 1.00 91.38 307 VAL A N 1
ATOM 2406 C CA . VAL A 1 307 ? -25.840 8.558 -6.010 1.00 91.38 307 VAL A CA 1
ATOM 2407 C C . VAL A 1 307 ? -25.696 9.258 -7.357 1.00 91.38 307 VAL A C 1
ATOM 2409 O O . VAL A 1 307 ? -26.039 8.669 -8.378 1.00 91.38 307 VAL A O 1
ATOM 2412 N N . VAL A 1 308 ? -25.148 10.474 -7.385 1.00 90.69 308 VAL A N 1
ATOM 2413 C CA . VAL A 1 308 ? -24.969 11.246 -8.623 1.00 90.69 308 VAL A CA 1
ATOM 2414 C C . VAL A 1 308 ? -23.965 10.558 -9.551 1.00 90.69 308 VAL A C 1
ATOM 2416 O O . VAL A 1 308 ? -24.249 10.403 -10.739 1.00 90.69 308 VAL A O 1
ATOM 2419 N N . GLY A 1 309 ? -22.829 10.088 -9.023 1.00 86.19 309 GLY A N 1
ATOM 2420 C CA . GLY A 1 309 ? -21.819 9.375 -9.811 1.00 86.19 309 GLY A CA 1
ATOM 2421 C C . GLY A 1 309 ? -22.349 8.070 -10.414 1.00 86.19 309 GLY A C 1
ATOM 2422 O O . GLY A 1 309 ? -22.142 7.801 -11.601 1.00 86.19 309 GLY A O 1
ATOM 2423 N N . THR A 1 310 ? -23.095 7.288 -9.627 1.00 88.19 310 THR A N 1
ATOM 2424 C CA . THR A 1 310 ? -23.725 6.043 -10.095 1.00 88.19 310 THR A CA 1
ATOM 2425 C C . THR A 1 310 ? -24.815 6.331 -11.119 1.00 88.19 310 THR A C 1
ATOM 2427 O O . THR A 1 310 ? -24.863 5.674 -12.156 1.00 88.19 310 THR A O 1
ATOM 2430 N N . PHE A 1 311 ? -25.660 7.334 -10.870 1.00 91.12 311 PHE A N 1
ATOM 2431 C CA . PHE A 1 311 ? -26.735 7.722 -11.778 1.00 91.12 311 PHE A CA 1
ATOM 2432 C C . PHE A 1 311 ? -26.200 8.109 -13.158 1.00 91.12 311 PHE A C 1
ATOM 2434 O O . PHE A 1 311 ? -26.642 7.544 -14.155 1.00 91.12 311 PHE A O 1
ATOM 2441 N N . TRP A 1 312 ? -25.217 9.015 -13.228 1.00 89.69 312 TRP A N 1
ATOM 2442 C CA . TRP A 1 312 ? -24.640 9.429 -14.509 1.00 89.69 312 TRP A CA 1
ATOM 2443 C C . TRP A 1 312 ? -23.947 8.275 -15.226 1.00 89.69 312 TRP A C 1
ATOM 2445 O O . TRP A 1 312 ? -24.121 8.133 -16.433 1.00 89.69 312 TRP A O 1
ATOM 2455 N N . SER A 1 313 ? -23.228 7.420 -14.494 1.00 86.38 313 SER A N 1
ATOM 2456 C CA . SER A 1 313 ? -22.574 6.242 -15.076 1.00 86.38 313 SER A CA 1
ATOM 2457 C C . SER A 1 313 ? -23.593 5.268 -15.676 1.00 86.38 313 SER A C 1
ATOM 2459 O O . SER A 1 313 ? -23.436 4.850 -16.819 1.00 86.38 313 SER A O 1
ATOM 2461 N N . LEU A 1 314 ? -24.672 4.956 -14.949 1.00 88.81 314 LEU A N 1
ATOM 2462 C CA . LEU A 1 314 ? -25.754 4.102 -15.449 1.00 88.81 314 LEU A CA 1
ATOM 2463 C C . LEU A 1 314 ? -26.477 4.737 -16.638 1.00 88.81 314 LEU A C 1
ATOM 2465 O O . LEU A 1 314 ? -26.734 4.050 -17.622 1.00 88.81 314 LEU A O 1
ATOM 2469 N N . TYR A 1 315 ? -26.767 6.038 -16.578 1.00 90.19 315 TYR A N 1
ATOM 2470 C CA . TYR A 1 315 ? -27.383 6.766 -17.685 1.00 90.19 315 TYR A CA 1
ATOM 2471 C C . TYR A 1 315 ? -26.512 6.702 -18.946 1.00 90.19 315 TYR A C 1
ATOM 2473 O O . TYR A 1 315 ? -27.022 6.379 -20.016 1.00 90.19 315 TYR A O 1
ATOM 2481 N N . GLY A 1 316 ? -25.202 6.931 -18.822 1.00 87.75 316 GLY A N 1
ATOM 2482 C CA . GLY A 1 316 ? -24.258 6.811 -19.936 1.00 87.75 316 GLY A CA 1
ATOM 2483 C C . GLY A 1 316 ? -24.207 5.399 -20.519 1.00 87.75 316 GLY A C 1
ATOM 2484 O O . GLY A 1 316 ? -24.236 5.246 -21.736 1.00 87.75 316 GLY A O 1
ATOM 2485 N N . CYS A 1 317 ? -24.216 4.367 -19.669 1.00 85.31 317 CYS A N 1
ATOM 2486 C CA . CYS A 1 317 ? -24.264 2.972 -20.117 1.00 85.31 317 CYS A CA 1
ATOM 2487 C C . CYS A 1 317 ? -25.574 2.618 -20.839 1.00 85.31 317 CYS A C 1
ATOM 2489 O O . CYS A 1 317 ? -25.542 1.869 -21.807 1.00 85.31 317 CYS A O 1
ATOM 2491 N N . LEU A 1 318 ? -26.720 3.126 -20.372 1.00 91.75 318 LEU A N 1
ATOM 2492 C CA . LEU A 1 318 ? -28.036 2.803 -20.938 1.00 91.75 318 LEU A CA 1
ATOM 2493 C C . LEU A 1 318 ? -28.360 3.590 -22.211 1.00 91.75 318 LEU A C 1
ATOM 2495 O O . LEU A 1 318 ? -29.089 3.096 -23.064 1.00 91.75 318 LEU A O 1
ATOM 2499 N N . THR A 1 319 ? -27.870 4.825 -22.315 1.00 91.62 319 THR A N 1
ATOM 2500 C CA . THR A 1 319 ? -28.165 5.724 -23.445 1.00 91.62 319 THR A CA 1
ATOM 2501 C C . THR A 1 319 ? -27.043 5.798 -24.474 1.00 91.62 319 THR A C 1
ATOM 2503 O O . THR A 1 319 ? -27.193 6.497 -25.474 1.00 91.62 319 THR A O 1
ATOM 2506 N N . GLU A 1 320 ? -25.921 5.114 -24.220 1.00 85.69 320 GLU A N 1
ATOM 2507 C CA . GLU A 1 320 ? -24.695 5.146 -25.032 1.00 85.69 320 GLU A CA 1
ATOM 2508 C C . GLU A 1 320 ? -24.162 6.574 -25.276 1.00 85.69 320 GLU A C 1
ATOM 2510 O O . GLU A 1 320 ? -23.458 6.850 -26.248 1.00 85.69 320 GLU A O 1
ATOM 2515 N N . GLN A 1 321 ? -24.492 7.509 -24.379 1.00 85.88 321 GLN A N 1
ATOM 2516 C CA . GLN A 1 321 ? -24.094 8.909 -24.481 1.00 85.88 321 GLN A CA 1
ATOM 2517 C C . GLN A 1 321 ? -22.820 9.190 -23.673 1.00 85.88 321 GLN A C 1
ATOM 2519 O O . GLN A 1 321 ? -22.648 8.659 -22.569 1.00 85.88 321 GLN A O 1
ATOM 2524 N N . PRO A 1 322 ? -21.932 10.074 -24.167 1.00 79.38 322 PRO A N 1
ATOM 2525 C CA . PRO A 1 322 ? -20.790 10.535 -23.395 1.00 79.38 322 PRO A CA 1
ATOM 2526 C C . PRO A 1 322 ? -21.280 11.396 -22.227 1.00 79.38 322 PRO A C 1
ATOM 2528 O O . PRO A 1 322 ? -21.740 12.523 -22.394 1.00 79.38 322 PRO A O 1
ATOM 2531 N N . VAL A 1 323 ? -21.168 10.845 -21.026 1.00 85.56 323 VAL A N 1
ATOM 2532 C CA . VAL A 1 323 ? -21.513 11.507 -19.767 1.00 85.56 323 VAL A CA 1
ATOM 2533 C C . VAL A 1 323 ? -20.257 11.921 -19.021 1.00 85.56 323 VAL A C 1
ATOM 2535 O O . VAL A 1 323 ? -19.171 11.380 -19.241 1.00 85.56 323 VAL A O 1
ATOM 2538 N N . TYR A 1 324 ? -20.408 12.856 -18.087 1.00 74.94 324 TYR A N 1
ATOM 2539 C CA . TYR A 1 324 ? -19.328 13.180 -17.169 1.00 74.94 324 TYR A CA 1
ATOM 2540 C C . TYR A 1 324 ? -19.038 11.964 -16.281 1.00 74.94 324 TYR A C 1
ATOM 2542 O O . TYR A 1 324 ? -19.851 11.591 -15.435 1.00 74.94 324 TYR A O 1
ATOM 2550 N N . GLN A 1 325 ? -17.893 11.320 -16.500 1.00 63.81 325 GLN A N 1
ATOM 2551 C CA . GLN A 1 325 ? -17.483 10.169 -15.705 1.00 63.81 325 GLN A CA 1
ATOM 2552 C C . GLN A 1 325 ? -16.839 10.639 -14.406 1.00 63.81 325 GLN A C 1
ATOM 2554 O O . GLN A 1 325 ? -15.885 11.421 -14.403 1.00 63.81 325 GLN A O 1
ATOM 2559 N N . PHE A 1 326 ? -17.374 10.148 -13.295 1.00 60.03 326 PHE A N 1
ATOM 2560 C CA . PHE A 1 326 ? -16.830 10.416 -11.977 1.00 60.03 326 PHE A CA 1
ATOM 2561 C C . PHE A 1 326 ? -15.652 9.470 -11.713 1.00 60.03 326 PHE A C 1
ATOM 2563 O O . PHE A 1 326 ? -15.828 8.255 -11.652 1.00 60.03 326 PHE A O 1
ATOM 2570 N N . TRP A 1 327 ? -14.446 10.021 -11.573 1.00 51.88 327 TRP A N 1
ATOM 2571 C CA . TRP A 1 327 ? -13.260 9.272 -11.149 1.00 51.88 327 TRP A CA 1
ATOM 2572 C C . TRP A 1 327 ? -13.158 9.363 -9.623 1.00 51.88 327 TRP A C 1
ATOM 2574 O O . TRP A 1 327 ? -12.530 10.288 -9.106 1.00 51.88 327 TRP A O 1
ATOM 2584 N N . GLY A 1 328 ? -13.854 8.459 -8.928 1.00 44.88 328 GLY A N 1
ATOM 2585 C CA . GLY A 1 328 ? -13.823 8.331 -7.463 1.00 44.88 328 GLY A CA 1
ATOM 2586 C C . GLY A 1 328 ? -12.526 7.740 -6.923 1.00 44.88 328 GLY A C 1
ATOM 2587 O O . GLY A 1 328 ? -11.913 6.900 -7.626 1.00 44.88 328 GLY A O 1
#

=== Feature glossary ===
Legend for the data blocks above and below:

— What the protein is —

The amino-acid sequence is the protein's primary structure: the linear order of residues from the N-terminus to the C-terminus, written in one-letter code. Everything else here — the 3D coordinates, the secondary structure, the domain annotations — is ultimately a consequence of this string.

Database cross-references. InterPro integrates a dozen domain/family signature databases into unified entries with residue-range hits. GO terms attach function/process/location labels with evidence codes. CATH codes position the fold in a four-level structural taxonomy. Organism is the NCBI-taxonomy species name.

— Where its atoms are —

The mmCIF block holds the 3D Cartesian coordinates of each backbone atom (N, Cα, C, O) in ångströms. mmCIF is the PDB's canonical archive format — a tagged-loop text representation of the atomic model.

The six renders are orthographic views along the three Cartesian axes in both directions. Representation (cartoon, sticks, or surface) and color scheme (sequence-rainbow or by-chain) vary across proteins so the training set covers all the common visualization conventions.

— Local backbone conformation —

Secondary structure is the local, repeating backbone conformation. DSSP classifies it into eight states by reading the hydrogen-bond network: three helix types (H, G, I), two β types (E, B), two non-regular types (T, S), and unstructured coil (-).

SS3 is a coarse helix/strand/coil call (letters a/b/c) made by the P-SEA algorithm from inter-Cα distances and dihedrals. It is less detailed than DSSP but needs only Cα positions.

Backbone dihedral angles. Every residue except chain termini has a φ (preceding-C → N → Cα → C) and a ψ (N → Cα → C → next-N). They are reported in degrees following the IUPAC sign convention. Secondary structure is essentially a statement about which (φ, ψ) basin each residue occupies.

— Global shape and packing —

The geometric summary reports three shape descriptors. Rg (radius of gyration) measures how spread out the Cα atoms are about their centre of mass; compact globular proteins have small Rg, elongated or unfolded ones large. Cα contacts (<8 Å, |i−j|>4) count long-range residue pairs in spatial proximity — high for tightly packed folds, near zero for rods or random coil. The bounding-box extents give the protein's footprint along x, y, z in Å.

Solvent accessibility: the surface area of each residue that a 1.4 Å water probe can touch, in Å². When only backbone atoms are present the absolute values are lower than full-atom SASA (side chains contribute most of the area) and are flagged as backbone-only.

Plot images: a contact map (which residues are close in 3D, as an N×N binary image), a Ramachandran scatter (backbone torsion angles, revealing secondary-structure composition at a glance), and — for AlphaFold structures — a PAE heatmap (pairwise prediction confidence).

— Structural neighborhood —

Foldseek's 3Di representation compresses backbone geometry into a per-residue letter drawn from a learned twenty-state alphabet. It captures the tertiary interaction pattern around each residue — which residues are packed against it in space, regardless of where they are in sequence.

Structural nearest neighbors (via Foldseek easy-search vs the PDB). Reported per hit: target PDB id, E-value, and alignment TM-score. A TM-score above ~0.5 is the conventional threshold for 'same fold'.

— Confidence and disorder —

pLDDT (predicted Local Distance Difference Test) is AlphaFold's per-residue confidence score, ranging from 0 to 100. Values above 90 indicate high confidence (typically well-packed cores); 70–90 is confident; 50–70 low confidence; below 50 usually means the region is disordered or the prediction is unreliable there. AlphaFold stores pLDDT in the mmCIF B-factor column.

For experimental (PD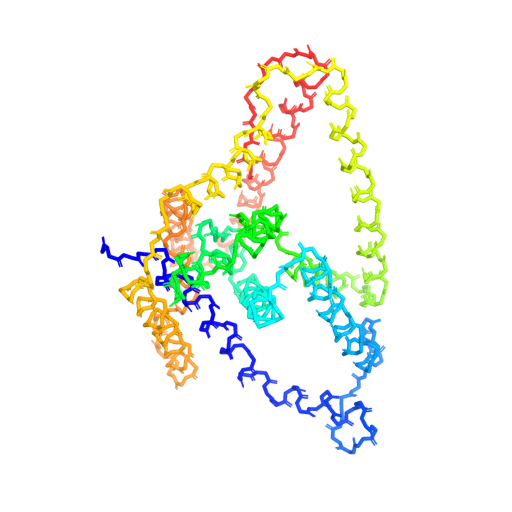B) structures, the B-factor (temperature factor) quantifies the positional spread of each atom in the crystal — a combination of thermal vibration and static disorder — in units of Å². High B-factors mark flexible loops or poorly resolved regions; low B-factors mark the rigid, well-ordered core.

Predicted Aligned Error (PAE) is an AlphaFold confidence matrix: entry (i, j) is the expected error in the position of residue j, in ångströms, when the prediction is superimposed on the true structure at residue i. Low PAE within a block of residues means that block is internally rigid and well-predicted; high PAE between two blocks means their relative placement is uncertain even if each block individually is confident.